Protein AF-R7HUC5-F1 (afdb_monomer_lite)

pLDDT: mean 80.93, std 15.7, range [32.06, 97.38]

Sequence (208 aa):
MKKILEKYSACEMFSLSTGYNNEGITAEDAQKALKILHESNRKYLKKMYEKNREQYQLLEFDVLYQEVKEDCLQLKSKMEASEKEDKEDAFSYETICDYVGMSTKYSRPNELFWHFYDMIGRELLEEQFLKEKMEQCCKKNPYYILEEKVYLPLKPWAVGYEYSFITHCTEGGLSNTIYFKLNKETKAWLMQFKNDFEIKGELDDLAL

Secondary structure (DSSP, 8-state):
-HHHHHHHTT-SEEEEEEE--SS---HHHHHHHHHHHHHHHHHHHHHHHHHHHHHHTPPPHHHHHHHHHHHHHHHHHHHHHHHHH--S-------GGGGTTTTSS--SSHHHHHHHHHHHHHHHHHHHHHHHHHHH-S---TTGGGGSTTTGGGGGGEEEEEEEEE-STT--EEEEEEEEE-SHHHHHHHTT-SSGGGSSSEEE----

Radius of gyration: 20.59 Å; chains: 1; bounding box: 46×49×49 Å

Foldseek 3Di:
DCVVCVLAVQAQKKKFKAFDDLQFDAPVQLVVQLVVLVVVLLVVLVVLCVVCCVVVVDDDSVVVLVLLLVQLVVVVVVVVVVVVVDPDDDPDPDFQLVCAPPSGPHHPVPVSVSSSRRSSRLSVVSNVVNVVSNVPHDGHDLCVVCVDPLNVLQVVFFPDKHWYADPDPPGGGIMIMTMGGDDPSVVVSVVVDPDQVVDNGGMDDPPD

Structure (mmCIF, N/CA/C/O backbone):
data_AF-R7HUC5-F1
#
_entry.id   AF-R7HUC5-F1
#
loop_
_atom_site.group_PDB
_atom_site.id
_atom_site.type_symbol
_atom_site.label_atom_id
_atom_site.label_alt_id
_atom_site.label_comp_id
_atom_site.label_asym_id
_atom_site.label_entity_id
_atom_site.label_seq_id
_atom_site.pdbx_PDB_ins_code
_atom_site.Cartn_x
_atom_site.Cartn_y
_atom_site.Cartn_z
_atom_site.occupancy
_atom_site.B_iso_or_equiv
_atom_site.auth_seq_id
_atom_site.auth_comp_id
_atom_site.auth_asym_id
_atom_site.auth_atom_id
_atom_site.pdbx_PDB_model_num
ATOM 1 N N . MET A 1 1 ? 25.019 -16.505 -5.612 1.00 46.59 1 MET A N 1
ATOM 2 C CA . MET A 1 1 ? 25.036 -17.079 -6.979 1.00 46.59 1 MET A CA 1
ATOM 3 C C . MET A 1 1 ? 23.984 -18.163 -7.184 1.00 46.59 1 MET A C 1
ATOM 5 O O . MET A 1 1 ? 23.009 -17.863 -7.847 1.00 46.59 1 MET A O 1
ATOM 9 N N . LYS A 1 2 ? 24.095 -19.365 -6.593 1.00 45.78 2 LYS A N 1
ATOM 10 C CA . LYS A 1 2 ? 23.052 -20.410 -6.721 1.00 45.78 2 LYS A CA 1
ATOM 11 C C . LYS A 1 2 ? 21.699 -20.004 -6.114 1.00 45.78 2 LYS A C 1
ATOM 13 O O . LYS A 1 2 ? 20.680 -20.191 -6.751 1.00 45.78 2 LYS A O 1
ATOM 18 N N . LYS A 1 3 ? 21.724 -19.320 -4.963 1.00 49.53 3 LYS A N 1
ATOM 19 C CA . LYS A 1 3 ? 20.522 -18.939 -4.199 1.00 49.53 3 LYS A CA 1
ATOM 20 C C . LYS A 1 3 ? 19.532 -18.016 -4.920 1.00 49.53 3 LYS A C 1
ATOM 22 O O . LYS A 1 3 ? 18.345 -18.207 -4.735 1.00 49.53 3 LYS A O 1
ATOM 27 N N . ILE A 1 4 ? 19.998 -17.051 -5.723 1.00 48.47 4 ILE A N 1
ATOM 28 C CA . ILE A 1 4 ? 19.111 -16.162 -6.499 1.00 48.47 4 ILE A CA 1
ATOM 29 C C . ILE A 1 4 ? 18.402 -17.017 -7.555 1.00 48.47 4 ILE A C 1
ATOM 31 O O . ILE A 1 4 ? 17.199 -17.203 -7.484 1.00 48.47 4 ILE A O 1
ATOM 35 N N . LEU A 1 5 ? 19.136 -17.674 -8.456 1.00 50.97 5 LEU A N 1
ATOM 36 C CA . LEU A 1 5 ? 18.511 -18.520 -9.480 1.00 50.97 5 LEU A CA 1
ATOM 37 C C . LEU A 1 5 ? 17.708 -19.706 -8.922 1.00 50.97 5 LEU A C 1
ATOM 39 O O . LEU A 1 5 ? 16.712 -20.064 -9.531 1.00 50.97 5 LEU A O 1
ATOM 43 N N . GLU A 1 6 ? 18.099 -20.311 -7.798 1.00 51.00 6 GLU A N 1
ATOM 44 C CA . GLU A 1 6 ? 17.309 -21.355 -7.126 1.00 51.00 6 GLU A CA 1
ATOM 45 C C . GLU A 1 6 ? 15.9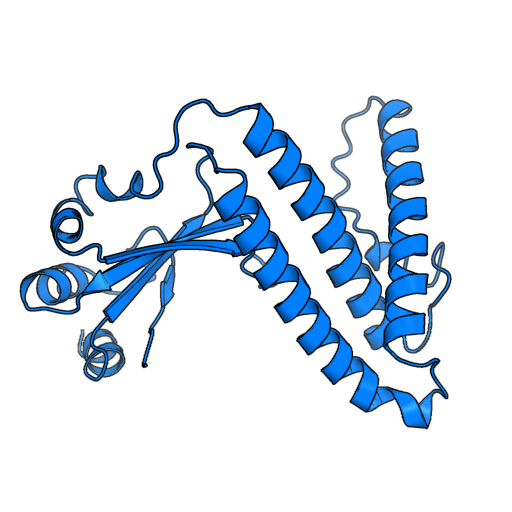56 -20.800 -6.646 1.00 51.00 6 GLU A C 1
ATOM 47 O O . GLU A 1 6 ? 14.949 -21.482 -6.820 1.00 51.00 6 GLU A O 1
ATOM 52 N N . LYS A 1 7 ? 15.919 -19.549 -6.157 1.00 48.56 7 LYS A N 1
ATOM 53 C CA . LYS A 1 7 ? 14.697 -18.814 -5.780 1.00 48.56 7 LYS A CA 1
ATOM 54 C C . LYS A 1 7 ? 13.808 -18.503 -7.000 1.00 48.56 7 LYS A C 1
ATOM 56 O O . LYS A 1 7 ? 12.619 -18.779 -6.960 1.00 48.56 7 LYS A O 1
ATOM 61 N N . TYR A 1 8 ? 14.411 -18.065 -8.114 1.00 51.88 8 TYR A N 1
ATOM 62 C CA . TYR A 1 8 ? 13.707 -17.579 -9.319 1.00 51.88 8 TYR A CA 1
ATOM 63 C C . TYR A 1 8 ? 13.522 -18.632 -10.442 1.00 51.88 8 TYR A C 1
ATOM 65 O O . TYR A 1 8 ? 13.056 -18.305 -11.531 1.00 51.88 8 TYR A O 1
ATOM 73 N N . SER A 1 9 ? 13.934 -19.895 -10.261 1.00 50.38 9 SER A N 1
ATOM 74 C CA . SER A 1 9 ? 14.007 -20.881 -11.367 1.00 50.38 9 SER A CA 1
ATOM 75 C C . SER A 1 9 ? 12.657 -21.384 -11.889 1.00 50.38 9 SER A C 1
ATOM 77 O O . SER A 1 9 ? 12.599 -21.827 -13.039 1.00 50.38 9 SER A O 1
ATOM 79 N N . ALA A 1 10 ? 11.602 -21.306 -11.073 1.00 51.56 10 ALA A N 1
ATOM 80 C CA . ALA A 1 10 ? 10.253 -21.771 -11.404 1.00 51.56 10 ALA A CA 1
ATOM 81 C C . ALA A 1 10 ? 9.316 -20.658 -11.913 1.00 51.56 10 ALA A C 1
ATOM 83 O O . ALA A 1 10 ? 8.223 -20.962 -12.379 1.00 51.56 10 ALA A O 1
ATOM 84 N N . CYS A 1 11 ? 9.730 -19.389 -11.841 1.00 61.41 11 CYS A N 1
ATOM 85 C CA . CYS A 1 11 ? 8.863 -18.245 -12.123 1.00 61.41 11 CYS A CA 1
ATOM 86 C C . CYS A 1 11 ? 8.974 -17.805 -13.595 1.00 61.41 11 CYS A C 1
ATOM 88 O O . CYS A 1 11 ? 10.070 -17.738 -14.154 1.00 61.41 11 CYS A O 1
ATOM 90 N N . GLU A 1 12 ? 7.852 -17.451 -14.233 1.00 76.38 12 GLU A N 1
ATOM 91 C CA . GLU A 1 12 ? 7.856 -16.848 -15.581 1.00 76.38 12 GLU A CA 1
ATOM 92 C C . GLU A 1 12 ? 8.182 -15.344 -15.558 1.00 76.38 12 GLU A C 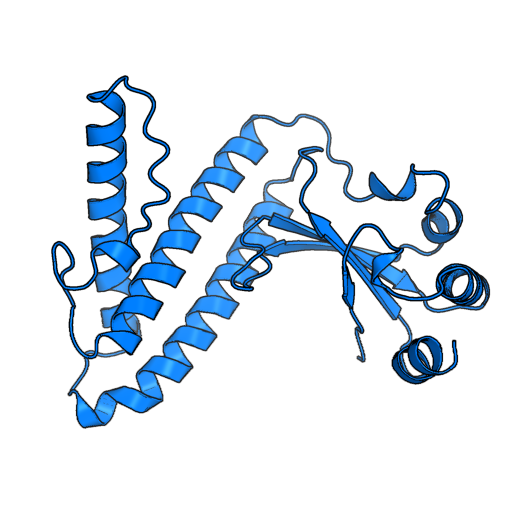1
ATOM 94 O O . GLU A 1 12 ? 8.511 -14.751 -16.593 1.00 76.38 12 GLU A O 1
ATOM 99 N N . MET A 1 13 ? 8.109 -14.725 -14.377 1.00 82.12 13 MET A N 1
ATOM 100 C CA . MET A 1 13 ? 8.293 -13.294 -14.152 1.00 82.12 13 MET A CA 1
ATOM 101 C C . MET A 1 13 ? 9.007 -13.019 -12.826 1.00 82.12 13 MET A C 1
ATOM 103 O O . MET A 1 13 ? 9.053 -13.869 -11.939 1.00 82.12 13 MET A O 1
ATOM 107 N N . PHE A 1 14 ? 9.548 -11.813 -12.696 1.00 86.38 14 PHE A N 1
ATOM 108 C CA . PHE A 1 14 ? 10.002 -11.240 -11.428 1.00 86.38 14 PHE A CA 1
ATOM 109 C C . PHE A 1 14 ? 9.620 -9.759 -11.383 1.00 86.38 14 PHE A C 1
ATOM 111 O O . PHE A 1 14 ? 9.319 -9.166 -12.427 1.00 86.38 14 PHE A O 1
ATOM 118 N N . SER A 1 15 ? 9.643 -9.159 -10.197 1.00 87.00 15 SER A N 1
ATOM 119 C CA . SER A 1 15 ? 9.380 -7.732 -10.025 1.00 87.00 15 SER A CA 1
ATOM 120 C C . SER A 1 15 ? 10.535 -6.984 -9.379 1.00 87.00 15 SER A C 1
ATOM 122 O O . SER A 1 15 ? 11.299 -7.545 -8.598 1.00 87.00 15 SER A O 1
ATOM 124 N N . LEU A 1 16 ? 10.626 -5.697 -9.708 1.00 87.94 16 LEU A N 1
ATOM 125 C CA . LEU A 1 16 ? 11.461 -4.721 -9.019 1.00 87.94 16 LEU A CA 1
ATOM 126 C C . LEU A 1 16 ? 10.550 -3.655 -8.410 1.00 87.94 16 LEU A C 1
ATOM 128 O O . LEU A 1 16 ? 9.886 -2.926 -9.150 1.00 87.94 16 LEU A O 1
ATOM 132 N N . SER A 1 17 ? 10.533 -3.572 -7.086 1.00 87.06 17 SER A N 1
ATOM 133 C CA . SER A 1 17 ? 9.796 -2.569 -6.323 1.00 87.06 17 SER A CA 1
ATOM 134 C C . SER A 1 17 ? 10.729 -1.433 -5.927 1.00 87.06 17 SER A C 1
ATOM 136 O O . SER A 1 17 ? 11.797 -1.651 -5.362 1.00 87.06 17 SER A O 1
ATOM 138 N N . THR A 1 18 ? 10.346 -0.200 -6.229 1.00 83.06 18 THR A N 1
ATOM 139 C CA . THR A 1 18 ? 11.119 0.999 -5.885 1.00 83.06 18 THR A CA 1
ATOM 140 C C . THR A 1 18 ? 10.221 2.023 -5.217 1.00 83.06 18 THR A C 1
ATOM 142 O O . THR A 1 18 ? 9.081 2.196 -5.646 1.00 83.06 18 THR A O 1
ATOM 145 N N . GLY A 1 19 ? 10.743 2.763 -4.238 1.00 80.62 19 GLY A N 1
ATOM 146 C CA . GLY A 1 19 ? 10.021 3.897 -3.663 1.00 80.62 19 GLY A CA 1
ATOM 147 C C . GLY A 1 19 ? 9.595 4.912 -4.731 1.00 80.62 19 GLY A C 1
ATOM 148 O O . GLY A 1 19 ? 10.324 5.170 -5.692 1.00 80.62 19 GLY A O 1
ATOM 149 N N . TYR A 1 20 ? 8.407 5.488 -4.562 1.00 78.81 20 TYR A N 1
ATOM 150 C CA . TYR A 1 20 ? 7.848 6.471 -5.482 1.00 78.81 20 TYR A CA 1
ATOM 151 C C . TYR A 1 20 ? 8.759 7.692 -5.634 1.00 78.81 20 TYR A C 1
ATOM 153 O O . TYR A 1 20 ? 9.220 8.287 -4.662 1.00 78.81 20 TYR A O 1
ATOM 161 N N . ASN A 1 21 ? 8.989 8.106 -6.877 1.00 73.81 21 ASN A N 1
ATOM 162 C CA . ASN A 1 21 ? 9.996 9.104 -7.224 1.00 73.81 21 ASN A CA 1
ATOM 163 C C . ASN A 1 21 ? 9.416 10.455 -7.676 1.00 73.81 21 ASN A C 1
ATOM 165 O O . ASN A 1 21 ? 10.130 11.254 -8.276 1.00 73.81 21 ASN A O 1
ATOM 169 N N . ASN A 1 22 ? 8.138 10.719 -7.395 1.00 73.94 22 ASN A N 1
ATOM 170 C CA . ASN A 1 22 ? 7.431 11.941 -7.796 1.00 73.94 22 ASN A CA 1
ATOM 171 C C . ASN A 1 22 ? 7.283 12.168 -9.318 1.00 73.94 22 ASN A C 1
ATOM 173 O O . ASN A 1 22 ? 6.845 13.248 -9.706 1.00 73.94 22 ASN A O 1
ATOM 177 N N . GLU A 1 23 ? 7.531 11.170 -10.178 1.00 73.69 23 GLU A N 1
ATOM 178 C CA . GLU A 1 23 ? 7.269 11.238 -11.636 1.00 73.69 23 GLU A CA 1
ATOM 179 C C . GLU A 1 23 ? 5.783 11.037 -11.983 1.00 73.69 23 GLU A C 1
ATOM 181 O O . GLU A 1 23 ? 5.451 10.427 -12.996 1.00 73.69 23 GLU A O 1
ATOM 186 N N . GLY A 1 24 ? 4.889 11.515 -11.119 1.00 75.19 24 GLY A N 1
ATOM 187 C CA . GLY A 1 24 ? 3.448 11.556 -11.330 1.00 75.19 24 GLY A CA 1
ATOM 188 C C . GLY A 1 24 ? 2.718 10.225 -11.218 1.00 75.19 24 GLY A C 1
ATOM 189 O O . GLY A 1 24 ? 3.244 9.150 -11.496 1.00 75.19 24 GLY A O 1
ATOM 190 N N . ILE A 1 25 ? 1.447 10.320 -10.836 1.00 84.50 25 ILE A N 1
ATOM 191 C CA . ILE A 1 25 ? 0.524 9.194 -10.741 1.00 84.50 25 ILE A CA 1
ATOM 192 C C . ILE A 1 25 ? -0.820 9.606 -11.338 1.00 84.50 25 ILE A C 1
ATOM 194 O O . ILE A 1 25 ? -1.259 10.743 -11.166 1.00 84.50 25 ILE A O 1
ATOM 198 N N . THR A 1 26 ? -1.459 8.710 -12.092 1.00 86.94 26 THR A N 1
ATOM 199 C CA . THR A 1 26 ? -2.792 9.005 -12.636 1.00 86.94 26 THR A CA 1
ATOM 200 C C . THR A 1 26 ? -3.868 8.756 -11.587 1.00 86.94 26 THR A C 1
ATOM 202 O O . THR A 1 26 ? -3.658 8.001 -10.639 1.00 86.94 26 THR A O 1
ATOM 205 N N . ALA A 1 27 ? -5.053 9.334 -11.795 1.00 87.50 27 ALA A N 1
ATOM 206 C CA . ALA A 1 27 ? -6.205 9.063 -10.940 1.00 87.50 27 ALA A CA 1
ATOM 207 C C . ALA A 1 27 ? -6.573 7.573 -10.887 1.00 87.50 27 ALA A C 1
ATOM 209 O O . ALA A 1 27 ? -6.921 7.066 -9.824 1.00 87.50 27 ALA A O 1
ATOM 210 N N . GLU A 1 28 ? -6.450 6.863 -12.010 1.00 89.06 28 GLU A N 1
ATOM 211 C CA . GLU A 1 28 ? -6.720 5.426 -12.082 1.00 89.06 28 GLU A CA 1
ATOM 212 C C . GLU A 1 28 ? -5.727 4.618 -11.236 1.00 89.06 28 GLU A C 1
ATOM 214 O O . GLU A 1 28 ? -6.144 3.795 -10.420 1.00 89.06 28 GLU A O 1
ATOM 219 N N . ASP A 1 29 ? -4.421 4.884 -11.361 1.00 89.75 29 ASP A N 1
ATOM 220 C CA . ASP A 1 29 ? -3.420 4.173 -10.556 1.00 89.75 29 ASP A CA 1
ATOM 221 C C . ASP A 1 29 ? -3.556 4.492 -9.067 1.00 89.75 29 ASP A C 1
ATOM 223 O O . ASP A 1 29 ? -3.420 3.599 -8.238 1.00 89.75 29 ASP A O 1
ATOM 227 N N . ALA A 1 30 ? -3.822 5.756 -8.721 1.00 89.50 30 ALA A N 1
ATOM 228 C CA . ALA A 1 30 ? -3.993 6.176 -7.336 1.00 89.50 30 ALA A CA 1
ATOM 229 C C . ALA A 1 30 ? -5.201 5.474 -6.701 1.00 89.50 30 ALA A C 1
ATOM 231 O O . ALA A 1 30 ? -5.101 4.937 -5.600 1.00 89.50 30 ALA A O 1
ATOM 232 N N . GLN A 1 31 ? -6.327 5.402 -7.419 1.00 90.25 31 GLN A N 1
ATOM 233 C CA . GLN A 1 31 ? -7.501 4.648 -6.978 1.00 90.25 31 GLN A CA 1
ATOM 234 C C . GLN A 1 31 ? -7.200 3.155 -6.834 1.00 90.25 31 GLN A C 1
ATOM 236 O O . GLN A 1 31 ? -7.650 2.529 -5.873 1.00 90.25 31 GLN A O 1
ATOM 241 N N . LYS A 1 32 ? -6.422 2.576 -7.756 1.00 90.44 32 LYS A N 1
ATOM 242 C CA . LYS A 1 32 ? -6.006 1.174 -7.674 1.00 90.44 32 LYS A CA 1
ATOM 243 C C . LYS A 1 32 ? -5.115 0.923 -6.451 1.00 90.44 32 LYS A C 1
ATOM 245 O O . LYS A 1 32 ? -5.383 -0.020 -5.711 1.00 90.44 32 LYS A O 1
ATOM 250 N N . ALA A 1 33 ? -4.125 1.781 -6.203 1.00 89.75 33 ALA A N 1
ATO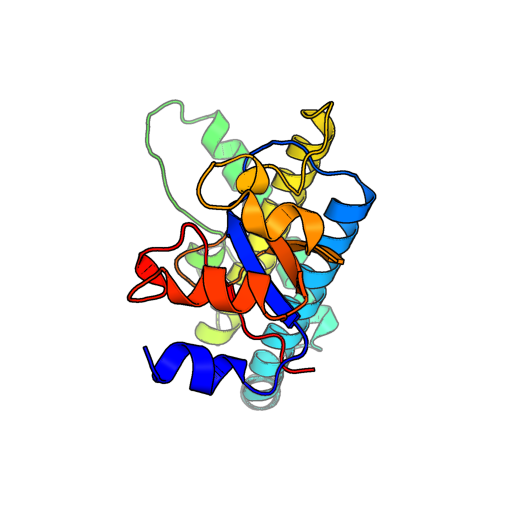M 251 C CA . ALA A 1 33 ? -3.229 1.693 -5.051 1.00 89.75 33 ALA A CA 1
ATOM 252 C C . ALA A 1 33 ? -3.999 1.794 -3.724 1.00 89.75 33 ALA A C 1
ATOM 254 O O . ALA A 1 33 ? -3.813 0.958 -2.841 1.00 89.75 33 ALA A O 1
ATOM 255 N N . LEU A 1 34 ? -4.927 2.753 -3.615 1.00 90.06 34 LEU A N 1
ATOM 256 C CA . LEU A 1 34 ? -5.796 2.901 -2.441 1.00 90.06 34 LEU A CA 1
ATOM 257 C C . LEU A 1 34 ? -6.685 1.684 -2.229 1.00 90.06 34 LEU A C 1
ATOM 259 O O . LEU A 1 34 ? -6.831 1.206 -1.109 1.00 90.06 34 LEU A O 1
ATOM 263 N N . LYS A 1 35 ? -7.263 1.143 -3.303 1.00 91.00 35 LYS A N 1
ATOM 264 C CA . LYS A 1 35 ? -8.077 -0.066 -3.211 1.00 91.00 35 LYS A CA 1
ATOM 265 C C . LYS A 1 35 ? -7.269 -1.242 -2.653 1.00 91.00 35 LYS A C 1
ATOM 267 O O . LYS A 1 35 ? -7.753 -1.909 -1.743 1.00 91.00 35 LYS A O 1
ATOM 272 N N . ILE A 1 36 ? -6.055 -1.471 -3.161 1.00 88.25 36 ILE A N 1
ATOM 273 C CA . ILE A 1 36 ? -5.161 -2.542 -2.687 1.00 88.25 36 ILE A CA 1
ATOM 274 C C . ILE A 1 36 ? -4.842 -2.359 -1.199 1.00 88.25 36 ILE A C 1
ATOM 276 O O . ILE A 1 36 ? -4.966 -3.307 -0.422 1.00 88.25 36 ILE A O 1
ATOM 280 N N . LEU A 1 37 ? -4.485 -1.139 -0.797 1.00 88.38 37 LEU A N 1
ATOM 281 C CA . LEU A 1 37 ? -4.210 -0.776 0.591 1.00 88.38 37 LEU A CA 1
ATOM 282 C C . LEU A 1 37 ? -5.412 -1.065 1.505 1.00 88.38 37 LEU A C 1
ATOM 284 O O . LEU A 1 37 ? -5.279 -1.826 2.464 1.00 88.38 37 LEU A O 1
ATOM 288 N N . HIS A 1 38 ? -6.594 -0.529 1.181 1.00 90.38 38 HIS A N 1
ATOM 289 C CA . HIS A 1 38 ? -7.806 -0.728 1.982 1.00 90.38 38 HIS A CA 1
ATOM 290 C C . HIS A 1 38 ? -8.180 -2.211 2.094 1.00 90.38 38 HIS A C 1
ATOM 292 O O . HIS A 1 38 ? -8.565 -2.682 3.165 1.00 90.38 38 HIS A O 1
ATOM 298 N N . GLU A 1 39 ? -8.071 -2.978 1.005 1.00 90.75 39 GLU A N 1
ATOM 299 C CA . GLU A 1 39 ? -8.358 -4.415 1.015 1.00 90.75 39 GLU A CA 1
ATOM 300 C C . GLU A 1 39 ? -7.355 -5.193 1.880 1.00 90.75 39 GLU A C 1
ATOM 302 O O . GLU A 1 39 ? -7.765 -6.048 2.674 1.00 90.75 39 GLU A O 1
ATOM 307 N N . SER A 1 40 ? -6.059 -4.880 1.772 1.00 88.44 40 SER A N 1
ATOM 308 C CA . SER A 1 40 ? -4.989 -5.503 2.561 1.00 88.44 40 SER A CA 1
ATOM 309 C C . SER A 1 40 ? -5.160 -5.231 4.057 1.00 88.44 40 SER A C 1
ATOM 311 O O . SER A 1 40 ? -5.245 -6.169 4.861 1.00 88.44 40 SER A O 1
ATOM 313 N N . ASN A 1 41 ? -5.320 -3.961 4.429 1.00 90.25 41 ASN A N 1
ATOM 314 C CA . ASN A 1 41 ? -5.489 -3.541 5.814 1.00 90.25 41 ASN A CA 1
ATOM 315 C C . ASN A 1 41 ? -6.773 -4.101 6.414 1.00 90.25 41 ASN A C 1
ATOM 317 O O . ASN A 1 41 ? -6.743 -4.699 7.490 1.00 90.25 41 ASN A O 1
ATOM 321 N N . ARG A 1 42 ? -7.905 -4.016 5.703 1.00 93.44 42 ARG A N 1
ATOM 322 C CA . ARG A 1 42 ? -9.173 -4.580 6.185 1.00 93.44 42 ARG A CA 1
ATOM 323 C C . ARG A 1 42 ? -9.068 -6.090 6.395 1.00 93.44 42 ARG A C 1
ATOM 325 O O . ARG A 1 42 ? -9.578 -6.598 7.393 1.00 93.44 42 ARG A O 1
ATOM 332 N N . LYS A 1 43 ? -8.377 -6.818 5.509 1.00 92.69 43 LYS A N 1
ATOM 333 C CA . LYS A 1 43 ? -8.118 -8.258 5.670 1.00 92.69 43 LYS A CA 1
ATOM 334 C C . LYS A 1 43 ? -7.259 -8.547 6.904 1.00 92.69 43 LYS A C 1
ATOM 336 O O . LYS A 1 43 ? -7.578 -9.467 7.661 1.00 92.69 43 LYS A O 1
ATOM 341 N N . TYR A 1 44 ? -6.197 -7.774 7.125 1.00 91.88 44 TYR A N 1
ATOM 342 C CA . TYR A 1 44 ? -5.338 -7.904 8.302 1.00 91.88 44 TYR A CA 1
ATOM 343 C C . TYR A 1 44 ? -6.099 -7.611 9.604 1.00 91.88 44 TYR A C 1
ATOM 345 O O . TYR A 1 44 ? -6.112 -8.442 10.516 1.00 91.88 44 TYR A O 1
ATOM 353 N N . LEU A 1 45 ? -6.808 -6.483 9.665 1.00 94.44 45 LEU A N 1
ATOM 354 C CA . LEU A 1 45 ? -7.603 -6.081 10.823 1.00 94.44 45 LEU A CA 1
ATOM 355 C C . LEU A 1 45 ? -8.699 -7.093 11.132 1.00 94.44 45 LEU A C 1
ATOM 357 O O . LEU A 1 45 ? -8.895 -7.437 12.294 1.00 94.44 45 LEU A O 1
ATOM 361 N N . LYS A 1 46 ? -9.367 -7.640 10.111 1.00 96.00 46 LYS A N 1
ATOM 362 C CA . LYS A 1 46 ? -10.376 -8.686 10.303 1.00 96.00 46 LYS A CA 1
ATOM 363 C C . LYS A 1 46 ? -9.777 -9.940 10.939 1.00 96.00 46 LYS A C 1
ATOM 365 O O . LYS A 1 46 ? -10.360 -10.488 11.870 1.00 96.00 46 LYS A O 1
ATOM 370 N N . LYS A 1 47 ? -8.578 -10.350 10.513 1.00 93.81 47 LYS A N 1
ATOM 371 C CA . LYS A 1 47 ? -7.848 -11.471 11.127 1.00 93.81 47 LYS A CA 1
ATOM 372 C C . LYS A 1 47 ? -7.506 -11.200 12.597 1.00 93.81 47 LYS A C 1
ATOM 374 O O . LYS A 1 47 ? -7.589 -12.113 13.414 1.00 93.81 47 LYS A O 1
ATOM 379 N N . MET A 1 48 ? -7.109 -9.975 12.942 1.00 92.06 48 MET A N 1
ATOM 380 C CA . MET A 1 48 ? -6.829 -9.588 14.332 1.00 92.06 48 MET A CA 1
ATOM 381 C C . MET A 1 48 ? -8.108 -9.513 15.172 1.00 92.06 48 MET A C 1
ATOM 383 O O . MET A 1 48 ? -8.137 -10.009 16.298 1.00 92.06 48 MET A O 1
ATOM 387 N N . TYR A 1 49 ? -9.181 -8.964 14.607 1.00 96.00 49 TYR A N 1
ATOM 388 C CA . TYR A 1 49 ? -10.502 -8.886 15.220 1.00 96.00 49 TYR A CA 1
ATOM 389 C C . TYR A 1 49 ? -11.055 -10.272 15.561 1.00 96.00 49 TYR A C 1
ATOM 391 O O . TYR A 1 49 ? -11.445 -10.507 16.702 1.00 96.00 49 TYR A O 1
ATOM 399 N N . GLU A 1 50 ? -11.034 -11.216 14.617 1.00 95.06 50 GLU A N 1
ATOM 400 C CA . GLU A 1 50 ? -11.598 -12.557 14.823 1.00 95.06 50 GLU A CA 1
ATOM 401 C C . GLU A 1 50 ? -10.921 -13.312 15.973 1.00 95.06 50 GLU A C 1
ATOM 403 O O . GLU A 1 50 ? -11.597 -14.021 16.713 1.00 95.06 50 GLU A O 1
ATOM 408 N N . LYS A 1 51 ? -9.619 -13.093 16.197 1.00 92.62 51 LYS A N 1
ATOM 409 C CA . LYS A 1 51 ? -8.888 -13.673 17.338 1.00 92.62 51 LYS A CA 1
ATOM 410 C C . LYS A 1 51 ? -9.329 -13.130 18.700 1.00 92.62 51 LYS A C 1
ATOM 412 O O . LYS A 1 51 ? -9.107 -13.791 19.706 1.00 92.62 51 LYS A O 1
ATOM 417 N N . ASN A 1 52 ? -9.902 -11.928 18.740 1.00 91.19 52 ASN A N 1
ATOM 418 C CA . ASN A 1 52 ? -10.205 -11.203 19.975 1.00 91.19 52 ASN A CA 1
ATOM 419 C C . ASN A 1 52 ? -11.717 -11.061 20.240 1.00 91.19 52 ASN A C 1
ATOM 421 O O . ASN A 1 52 ? -12.118 -10.794 21.372 1.00 91.19 52 ASN A O 1
ATOM 425 N N . ARG A 1 53 ? -12.576 -11.232 19.226 1.00 90.12 53 ARG A N 1
ATOM 426 C CA . ARG A 1 53 ? -13.993 -10.837 19.299 1.00 90.12 53 ARG A CA 1
ATOM 427 C C . ARG A 1 53 ? -14.787 -11.508 20.424 1.00 90.12 53 ARG A C 1
ATOM 429 O O . ARG A 1 53 ? -15.564 -10.833 21.090 1.00 90.12 53 ARG A O 1
ATOM 436 N N . GLU A 1 54 ? -14.578 -12.806 20.658 1.00 85.38 54 GLU A N 1
ATOM 437 C CA . GLU A 1 54 ? -15.352 -13.576 21.646 1.00 85.38 54 GLU A CA 1
ATOM 438 C C . GLU A 1 54 ? -14.927 -13.245 23.076 1.00 85.38 54 GLU A C 1
ATOM 440 O O . GLU A 1 54 ? -15.766 -13.107 23.962 1.00 85.38 54 GLU A O 1
ATOM 445 N N . GLN A 1 55 ? -13.623 -13.050 23.284 1.00 91.31 55 GLN A N 1
ATOM 446 C CA . GLN A 1 55 ? -13.063 -12.718 24.590 1.00 91.31 55 GLN A CA 1
ATOM 447 C C . GLN A 1 55 ? -13.497 -11.326 25.069 1.00 91.31 55 GLN A C 1
ATOM 449 O O . GLN A 1 55 ? -13.718 -11.134 26.263 1.00 91.31 55 GLN A O 1
ATOM 454 N N . TYR A 1 56 ? -13.606 -10.361 24.153 1.00 89.38 56 TYR A N 1
ATOM 455 C CA . TYR A 1 56 ? -13.830 -8.952 24.492 1.00 89.38 56 TYR A CA 1
ATOM 456 C C . TYR A 1 56 ? -15.233 -8.434 24.146 1.00 89.38 56 TYR A C 1
ATOM 458 O O . TYR A 1 56 ? -15.473 -7.242 24.312 1.00 89.38 56 TYR A O 1
ATOM 466 N N . GLN A 1 57 ? -16.150 -9.301 23.692 1.00 89.56 57 GLN A N 1
ATOM 467 C CA . GLN A 1 57 ? -17.524 -8.935 23.299 1.00 89.56 57 GLN A CA 1
ATOM 468 C C . GLN A 1 57 ? -17.559 -7.705 22.377 1.00 89.56 57 GLN A C 1
ATOM 470 O O . GLN A 1 57 ? -18.288 -6.740 22.608 1.00 89.56 57 GLN A O 1
ATOM 475 N N . LEU A 1 58 ? -16.701 -7.718 21.356 1.00 92.62 58 LEU A N 1
ATOM 476 C CA . LEU A 1 58 ? -16.542 -6.588 20.445 1.00 92.62 58 LEU A CA 1
ATOM 477 C C . LEU A 1 58 ? -17.805 -6.364 19.602 1.00 92.62 58 LEU A C 1
ATOM 479 O O . LEU A 1 58 ? -18.529 -7.309 19.294 1.00 92.62 58 LEU A O 1
ATOM 483 N N . LEU A 1 59 ? -18.014 -5.116 19.168 1.00 94.06 59 LEU A N 1
ATOM 484 C CA . LEU A 1 59 ? -18.998 -4.794 18.129 1.00 94.06 59 LEU A CA 1
ATOM 485 C C . LEU A 1 59 ? -18.716 -5.587 16.846 1.00 94.06 59 LEU A C 1
ATOM 487 O O . LEU A 1 59 ? -17.605 -6.082 16.636 1.00 94.06 59 LEU A O 1
ATOM 491 N N . GLU A 1 60 ? -19.705 -5.663 15.957 1.00 96.38 60 GLU A N 1
ATOM 492 C CA . GLU A 1 60 ? -19.507 -6.204 14.610 1.00 96.38 60 GLU A CA 1
ATOM 493 C C . GLU A 1 60 ? -18.361 -5.483 13.892 1.00 96.38 60 GLU A C 1
ATOM 495 O O . GLU A 1 60 ? -18.216 -4.264 14.001 1.00 96.38 60 GLU A O 1
ATOM 500 N N . PHE A 1 61 ? -17.551 -6.236 13.143 1.00 97.06 61 PHE A N 1
ATOM 501 C CA . PHE A 1 61 ? -16.310 -5.724 12.550 1.00 97.06 61 PHE A CA 1
ATOM 502 C C . PHE A 1 61 ? -16.519 -4.448 11.725 1.00 97.06 61 PHE A C 1
ATOM 504 O O . PHE A 1 61 ? -15.767 -3.492 11.886 1.00 97.06 61 PHE A O 1
ATOM 511 N N . ASP A 1 62 ? -17.545 -4.418 10.871 1.00 97.31 62 ASP A N 1
ATOM 512 C CA . ASP A 1 62 ? -1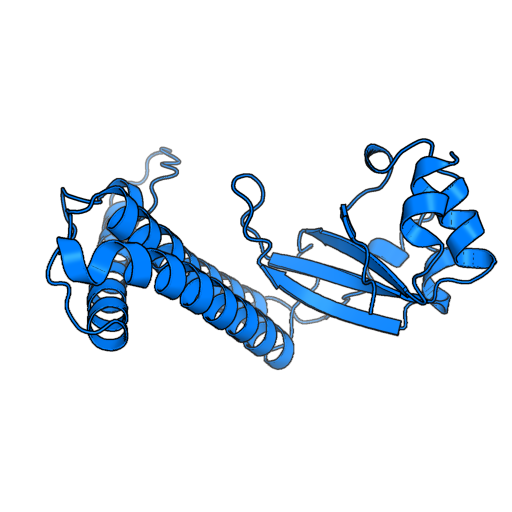7.808 -3.268 9.998 1.00 97.31 62 ASP A CA 1
ATOM 513 C C . ASP A 1 62 ? -18.257 -2.030 10.785 1.00 97.31 62 ASP A C 1
ATOM 515 O O . ASP A 1 62 ? -17.896 -0.912 10.422 1.00 97.31 62 ASP A O 1
ATOM 519 N N . VAL A 1 63 ? -18.978 -2.227 11.894 1.00 97.06 63 VAL A N 1
ATOM 520 C CA . VAL A 1 63 ? -19.347 -1.140 12.813 1.00 97.06 63 VAL A CA 1
ATOM 521 C C . VAL A 1 63 ? -18.094 -0.611 13.500 1.00 97.06 63 VAL A C 1
ATOM 523 O O . VAL A 1 63 ? -17.842 0.589 13.482 1.00 97.06 63 VAL A O 1
ATOM 526 N N . LEU A 1 64 ? -17.262 -1.506 14.040 1.00 96.62 64 LEU A N 1
ATOM 527 C CA . LEU A 1 64 ? -16.029 -1.134 14.727 1.00 96.62 64 LEU A CA 1
ATOM 528 C C . LEU A 1 64 ? -15.055 -0.391 13.804 1.00 96.62 64 LEU A C 1
ATOM 530 O O . LEU A 1 64 ? -14.496 0.632 14.187 1.00 96.62 64 LEU A O 1
ATOM 534 N N . TYR A 1 65 ? -14.868 -0.891 12.581 1.00 96.94 65 TYR A N 1
ATOM 535 C CA . TYR A 1 65 ? -14.004 -0.276 11.577 1.00 96.94 65 TYR A CA 1
ATOM 536 C C . TYR A 1 65 ? -14.480 1.138 11.227 1.00 96.94 65 TYR A C 1
ATOM 538 O O . TYR A 1 65 ? -13.673 2.065 11.190 1.00 96.94 65 TYR A O 1
ATOM 546 N N . GLN A 1 66 ? -15.788 1.321 11.023 1.00 96.88 66 GLN A N 1
ATOM 547 C CA . GLN A 1 66 ? -16.358 2.629 10.713 1.00 96.88 66 GLN A CA 1
ATOM 548 C C . GLN A 1 66 ? -16.240 3.606 11.892 1.00 96.88 66 GLN A C 1
ATOM 550 O O . GLN A 1 66 ? -15.823 4.745 11.692 1.00 96.88 66 GLN A O 1
ATOM 555 N N . GLU A 1 67 ? -16.529 3.162 13.118 1.00 97.38 67 GLU A N 1
ATOM 556 C CA . GLU A 1 67 ? -16.415 4.009 14.310 1.00 97.38 67 GLU A CA 1
ATOM 557 C C . GLU A 1 67 ? -14.964 4.435 14.582 1.00 97.38 67 GLU A C 1
ATOM 559 O O . GLU A 1 67 ? -14.722 5.596 14.911 1.00 97.38 67 GLU A O 1
ATOM 564 N N . VAL A 1 68 ? -13.986 3.539 14.399 1.00 96.50 68 VAL A N 1
ATOM 565 C CA . VAL A 1 68 ? -12.562 3.903 14.503 1.00 96.50 68 VAL A CA 1
ATOM 566 C C . VAL A 1 68 ? -12.159 4.860 13.382 1.00 96.50 68 VAL A C 1
ATOM 568 O O . VAL A 1 68 ? -11.444 5.822 13.642 1.00 96.50 68 VAL A O 1
ATOM 571 N N . LYS A 1 69 ? -12.628 4.654 12.146 1.00 95.81 69 LYS A N 1
ATOM 572 C CA . LYS A 1 69 ? -12.329 5.556 11.024 1.00 95.81 69 LYS A CA 1
ATOM 573 C C . LYS A 1 69 ? -12.818 6.979 11.269 1.00 95.81 69 LYS A C 1
ATOM 575 O O . LYS A 1 69 ? -12.093 7.929 10.980 1.00 95.81 69 LYS A O 1
ATOM 580 N N . GLU A 1 70 ? -14.019 7.132 11.810 1.00 95.81 70 GLU A N 1
ATOM 581 C CA . GLU A 1 70 ? -14.562 8.437 12.194 1.00 95.81 70 GLU A CA 1
ATOM 582 C C . GLU A 1 70 ? -13.741 9.093 13.306 1.00 95.81 70 GLU A C 1
ATOM 584 O O . GLU A 1 70 ? -13.455 10.288 13.233 1.00 95.81 70 GLU A O 1
ATOM 589 N N . ASP A 1 71 ? -13.310 8.315 14.297 1.00 94.88 71 ASP A N 1
ATOM 590 C CA . ASP A 1 71 ? -12.453 8.801 15.378 1.00 94.88 71 ASP A CA 1
ATOM 591 C C . ASP A 1 71 ? -11.068 9.234 14.858 1.00 94.88 71 ASP A C 1
ATOM 593 O O . ASP A 1 71 ? -10.599 10.330 15.165 1.00 94.88 71 ASP A O 1
ATOM 597 N N . CYS A 1 72 ? -10.454 8.447 13.965 1.00 93.88 72 CYS A N 1
ATOM 598 C CA . CYS A 1 72 ? -9.213 8.812 13.276 1.00 93.88 72 CYS A CA 1
ATOM 599 C C . CYS A 1 72 ? -9.353 10.123 12.490 1.00 93.88 72 CYS A C 1
ATOM 601 O O . CYS A 1 72 ? -8.470 10.976 12.561 1.00 93.88 72 CYS A O 1
ATOM 603 N N . LEU A 1 73 ? -10.456 10.314 11.757 1.00 92.31 73 LEU A N 1
ATOM 604 C CA . LEU A 1 73 ? -10.718 11.557 11.021 1.00 92.31 73 LEU A CA 1
ATOM 605 C C . LEU A 1 73 ? -10.780 12.768 11.960 1.00 92.31 73 LEU A C 1
ATOM 607 O O . LEU A 1 73 ? -10.184 13.803 11.668 1.00 92.31 73 LEU A O 1
ATOM 611 N N . GLN A 1 74 ? -11.458 12.636 13.102 1.00 91.06 74 GLN A N 1
ATOM 612 C CA . GLN A 1 74 ? -11.548 13.710 14.094 1.00 91.06 74 GLN A CA 1
ATOM 613 C C . GLN A 1 74 ? -10.189 14.036 14.717 1.00 91.06 74 GLN A C 1
ATOM 615 O O . GLN A 1 74 ? -9.868 15.212 14.898 1.00 91.06 74 GLN A O 1
ATOM 620 N N . LEU A 1 75 ? -9.395 13.016 15.052 1.00 89.31 75 LEU A N 1
ATOM 621 C CA . LEU A 1 75 ? -8.057 13.195 15.616 1.00 89.31 75 LEU A CA 1
ATOM 622 C C . LEU A 1 75 ? -7.112 13.847 14.609 1.00 89.31 75 LEU A C 1
ATOM 624 O O . LEU A 1 75 ? -6.469 14.836 14.953 1.00 89.31 75 LEU A O 1
ATOM 628 N N . LYS A 1 76 ? -7.115 13.386 13.354 1.00 86.44 76 LYS A N 1
ATOM 629 C CA . LYS A 1 76 ? -6.335 13.986 12.267 1.00 86.44 76 LYS A CA 1
ATOM 630 C C . LYS A 1 76 ? -6.630 15.480 12.119 1.00 86.44 76 LYS A C 1
ATOM 632 O O . LYS A 1 76 ? -5.709 16.288 12.132 1.00 86.44 76 LYS A O 1
ATOM 637 N N . SER A 1 77 ? -7.907 15.869 12.069 1.00 85.31 77 SER A N 1
ATOM 638 C CA . SER A 1 77 ? -8.282 17.287 11.968 1.00 85.31 77 SER A CA 1
ATOM 639 C C . SER A 1 77 ? -7.832 18.129 13.167 1.00 85.31 77 SER A C 1
ATOM 641 O O . SER A 1 77 ? -7.546 19.311 12.998 1.00 85.31 77 SER A O 1
ATOM 643 N N . LYS A 1 78 ? -7.770 17.553 14.376 1.00 83.62 78 LYS A N 1
ATOM 644 C CA . LYS A 1 78 ? -7.236 18.248 15.559 1.00 83.62 78 LYS A CA 1
ATOM 645 C C . LYS A 1 78 ? -5.722 18.427 15.468 1.00 83.62 78 LYS A C 1
ATOM 647 O O . LYS A 1 78 ? -5.252 19.527 15.733 1.00 83.62 78 LYS A O 1
ATOM 652 N N . MET A 1 79 ? -4.994 17.386 15.059 1.00 81.19 79 MET A N 1
ATOM 653 C CA . MET A 1 79 ? -3.536 17.423 14.885 1.00 81.19 79 MET A CA 1
ATOM 654 C C . MET A 1 79 ? -3.125 18.475 13.842 1.00 81.19 79 MET A C 1
ATOM 656 O O . MET A 1 79 ? -2.288 19.331 14.114 1.00 81.19 79 MET A O 1
ATOM 660 N N . GLU A 1 80 ? -3.807 18.506 12.693 1.00 79.75 80 GLU A N 1
ATOM 661 C CA . GLU A 1 80 ? -3.580 19.512 11.642 1.00 79.75 80 GLU A CA 1
ATOM 662 C C . GLU A 1 80 ? -3.909 20.950 12.086 1.00 79.75 80 GLU A C 1
ATOM 664 O O . GLU A 1 80 ? -3.413 21.915 11.498 1.00 79.75 80 GLU A O 1
ATOM 669 N N . ALA A 1 81 ? -4.796 21.121 13.071 1.00 77.19 81 ALA A N 1
ATOM 670 C CA . ALA A 1 81 ? -5.117 22.429 13.632 1.00 77.19 81 ALA A CA 1
ATOM 671 C C . ALA A 1 81 ? -4.031 22.897 14.610 1.00 77.19 81 ALA A C 1
ATOM 673 O O . ALA A 1 81 ? -3.614 24.049 14.520 1.00 77.19 81 ALA A O 1
ATOM 674 N N . SER A 1 82 ? -3.529 22.008 15.476 1.00 70.38 82 SER A N 1
ATOM 675 C CA . SER A 1 82 ? -2.437 22.322 16.409 1.00 70.38 82 SER A CA 1
ATOM 676 C C . SER A 1 82 ? -1.114 22.619 15.699 1.00 70.38 82 SER A C 1
ATOM 678 O O . SER A 1 82 ? -0.440 23.580 16.053 1.00 70.38 82 SER A O 1
ATOM 680 N N . GLU A 1 83 ? -0.776 21.887 14.631 1.00 67.00 83 GLU A N 1
ATOM 681 C CA . GLU A 1 83 ? 0.442 22.143 13.838 1.00 67.00 83 GLU A CA 1
ATOM 682 C C . GLU A 1 83 ? 0.450 23.525 13.164 1.00 67.00 83 GLU A C 1
ATOM 684 O O . GLU A 1 83 ? 1.504 24.097 12.899 1.00 67.00 83 GLU A O 1
ATOM 689 N N . LYS A 1 84 ? -0.725 24.097 12.871 1.00 61.44 84 LYS A N 1
ATOM 690 C CA . LYS A 1 84 ? -0.828 25.448 12.292 1.00 61.44 84 LYS A CA 1
ATOM 691 C C . LYS A 1 84 ? -0.608 26.553 13.326 1.00 61.44 84 LYS A C 1
ATOM 693 O O . LYS A 1 84 ? -0.306 27.684 12.933 1.00 61.44 84 LYS A O 1
ATOM 698 N N . GLU A 1 85 ? -0.788 26.246 14.608 1.00 60.47 85 GLU A N 1
ATOM 699 C CA . GLU A 1 85 ? -0.623 27.180 15.722 1.00 60.47 85 GLU A CA 1
ATOM 700 C C . GLU A 1 85 ? 0.824 27.181 16.248 1.00 60.47 85 GLU A C 1
ATOM 702 O O . GLU A 1 85 ? 1.360 28.258 16.524 1.00 60.47 85 GLU A O 1
ATOM 707 N N . ASP A 1 86 ? 1.497 26.025 16.258 1.00 58.12 86 ASP A N 1
ATOM 708 C CA . ASP A 1 86 ? 2.884 25.872 16.712 1.00 58.12 86 ASP A CA 1
ATOM 709 C C . ASP A 1 86 ? 3.894 25.957 15.546 1.00 58.12 86 ASP A C 1
ATOM 711 O O . ASP A 1 86 ? 4.192 24.991 14.851 1.00 58.12 86 ASP A O 1
ATOM 715 N N . LYS A 1 87 ? 4.461 27.151 15.321 1.00 47.84 87 LYS A N 1
ATOM 716 C CA . LYS A 1 87 ? 5.475 27.432 14.277 1.00 47.84 87 LYS A CA 1
ATOM 717 C C . LYS A 1 87 ? 6.929 27.123 14.686 1.00 47.84 87 LYS A C 1
ATOM 719 O O . LYS A 1 87 ? 7.834 27.834 14.250 1.00 47.84 87 LYS A O 1
ATOM 724 N N . GLU A 1 88 ? 7.187 26.111 15.508 1.00 45.25 88 GLU A N 1
ATOM 725 C CA . GLU A 1 88 ? 8.561 25.758 15.906 1.00 45.25 88 GLU A CA 1
ATOM 726 C C . GLU A 1 88 ? 8.852 24.264 15.722 1.00 45.25 88 GLU A C 1
ATOM 728 O O . GLU A 1 88 ? 8.356 23.442 16.480 1.00 45.25 88 GLU A O 1
ATOM 733 N N . ASP A 1 89 ? 9.659 23.958 14.694 1.00 39.91 89 ASP A N 1
ATOM 734 C CA . ASP A 1 89 ? 10.708 22.921 14.546 1.00 39.91 89 ASP A CA 1
ATOM 735 C C . ASP A 1 89 ? 10.654 21.600 15.356 1.00 39.91 89 ASP A C 1
ATOM 737 O O . ASP A 1 89 ? 11.679 20.944 15.559 1.00 39.91 89 ASP A O 1
ATOM 741 N N . ALA A 1 90 ? 9.483 21.120 15.756 1.00 38.72 90 ALA A N 1
ATOM 742 C CA . ALA A 1 90 ? 9.295 19.772 16.265 1.00 38.72 90 ALA A CA 1
ATOM 743 C C . ALA A 1 90 ? 8.688 18.902 15.159 1.00 38.72 90 ALA A C 1
ATOM 745 O O . ALA A 1 90 ? 7.475 18.836 14.993 1.00 38.72 90 ALA A O 1
ATOM 746 N N . PHE A 1 91 ? 9.538 18.195 14.409 1.00 36.81 91 PHE A N 1
ATOM 747 C CA . PHE A 1 91 ? 9.100 16.994 13.694 1.00 36.81 91 PHE A CA 1
ATOM 748 C C . PHE A 1 91 ? 8.680 15.952 14.742 1.00 36.81 91 PHE A C 1
ATOM 750 O O . PHE A 1 91 ? 9.495 15.125 15.159 1.00 36.81 91 PHE A O 1
ATOM 757 N N . SER A 1 92 ? 7.435 16.006 15.218 1.00 46.38 92 SER A N 1
ATOM 758 C CA . SER A 1 92 ? 6.853 14.881 15.938 1.00 46.38 92 SER A CA 1
ATOM 759 C C . SER A 1 92 ? 6.412 13.860 14.883 1.00 46.38 92 SER A C 1
ATOM 761 O O . SER A 1 92 ? 5.633 14.149 13.980 1.00 46.38 92 SER A O 1
ATOM 763 N N . TYR A 1 93 ? 6.978 12.654 14.940 1.00 54.56 93 TYR A N 1
ATOM 764 C CA . TYR A 1 93 ? 6.522 11.511 14.136 1.00 54.56 93 TYR A CA 1
ATOM 765 C C . TYR A 1 93 ? 5.262 10.890 14.760 1.00 54.56 93 TYR A C 1
ATOM 767 O O . TYR A 1 93 ? 5.108 9.671 14.768 1.00 54.56 93 TYR A O 1
ATOM 775 N N . GLU A 1 94 ? 4.407 11.712 15.368 1.00 67.44 94 GLU A N 1
ATOM 776 C CA . GLU A 1 94 ? 3.242 11.226 16.087 1.00 67.44 94 GLU A CA 1
ATOM 777 C C . GLU A 1 94 ? 2.190 10.753 15.095 1.00 67.44 94 GLU A C 1
ATOM 779 O O . GLU A 1 94 ? 1.740 11.465 14.197 1.00 67.44 94 GLU A O 1
ATOM 784 N N . THR A 1 95 ? 1.793 9.506 15.270 1.00 76.19 95 THR A N 1
ATOM 785 C CA . THR A 1 95 ? 0.746 8.856 14.499 1.00 76.19 95 THR A CA 1
ATOM 786 C C . THR A 1 95 ? -0.475 8.658 15.383 1.00 76.19 95 THR A C 1
ATOM 788 O O . THR A 1 95 ? -0.390 8.633 16.609 1.00 76.19 95 THR A O 1
ATOM 791 N N . ILE A 1 96 ? -1.654 8.493 14.780 1.00 83.62 96 ILE A N 1
ATOM 792 C CA . ILE A 1 96 ? -2.909 8.361 15.541 1.00 83.62 96 ILE A CA 1
ATOM 793 C C . ILE A 1 96 ? -2.847 7.191 16.542 1.00 83.62 96 ILE A C 1
ATOM 795 O O . ILE A 1 96 ? -3.427 7.277 17.626 1.00 83.62 96 ILE A O 1
ATOM 799 N N . CYS A 1 97 ? -2.113 6.115 16.232 1.00 82.81 97 CYS A N 1
ATOM 800 C CA . CYS A 1 97 ? -1.965 4.987 17.151 1.00 82.81 97 CYS A CA 1
ATOM 801 C C . CYS A 1 97 ? -1.184 5.313 18.434 1.00 82.81 97 CYS A C 1
ATOM 803 O O . CYS A 1 97 ? -1.374 4.622 19.436 1.00 82.81 97 CYS A O 1
ATOM 805 N N . ASP A 1 98 ? -0.380 6.377 18.457 1.00 83.88 98 ASP A N 1
ATOM 806 C CA . ASP A 1 98 ? 0.325 6.823 19.667 1.00 83.88 98 ASP A CA 1
ATOM 807 C C . ASP A 1 98 ? -0.645 7.379 20.727 1.00 83.88 98 ASP A C 1
ATOM 809 O O . ASP A 1 98 ? -0.335 7.416 21.916 1.00 83.88 98 ASP A O 1
ATOM 813 N N . TYR A 1 99 ? -1.873 7.716 20.318 1.00 83.88 99 TYR A N 1
ATOM 814 C CA . TYR A 1 99 ? -2.939 8.240 21.173 1.00 83.88 99 TYR A CA 1
ATOM 815 C C . TYR A 1 99 ? -3.937 7.169 21.657 1.00 83.88 99 TYR A C 1
ATOM 817 O O . TYR A 1 99 ? -4.970 7.492 22.270 1.00 83.88 99 TYR A O 1
ATOM 825 N N . VAL A 1 100 ? -3.667 5.884 21.395 1.00 85.69 100 VAL A N 1
ATOM 826 C CA . VAL A 1 100 ? -4.538 4.764 21.793 1.00 85.69 100 VAL A CA 1
ATOM 827 C C . VAL A 1 100 ? -4.651 4.686 23.318 1.00 85.69 100 VAL A C 1
ATOM 829 O O . VAL A 1 100 ? -3.669 4.506 24.030 1.00 85.69 100 VAL A O 1
ATOM 832 N N . GLY A 1 101 ? -5.874 4.789 23.840 1.00 82.06 101 GLY A N 1
ATOM 833 C CA . GLY A 1 101 ? -6.153 4.831 25.276 1.00 82.06 101 GLY A CA 1
ATOM 834 C C . GLY A 1 101 ? -5.992 6.184 25.960 1.00 82.06 101 GLY A C 1
ATOM 835 O O . GLY A 1 101 ? -6.244 6.258 27.162 1.00 82.06 101 GLY A O 1
ATOM 836 N N . MET A 1 102 ? -5.643 7.239 25.221 1.00 85.75 102 MET A N 1
ATOM 837 C CA . MET A 1 102 ? -5.608 8.614 25.728 1.00 85.75 102 MET A CA 1
ATOM 838 C C . MET A 1 102 ? -6.762 9.445 25.165 1.00 85.75 102 MET A C 1
ATOM 840 O O . MET A 1 102 ? -7.659 9.843 25.904 1.00 85.75 102 MET A O 1
ATOM 844 N N . SER A 1 103 ? -6.749 9.663 23.849 1.00 84.38 103 SER A N 1
ATOM 845 C CA . SER A 1 103 ? -7.690 10.551 23.143 1.00 84.38 103 SER A CA 1
ATOM 846 C C . SER A 1 103 ? -8.601 9.802 22.171 1.00 84.38 103 SER A C 1
ATOM 848 O O . SER A 1 103 ? -9.360 10.419 21.432 1.00 84.38 103 SER A O 1
ATOM 850 N N . THR A 1 104 ? -8.503 8.478 22.166 1.00 89.88 104 THR A N 1
ATOM 851 C CA . THR A 1 104 ? -9.209 7.560 21.272 1.00 89.88 104 THR A CA 1
ATOM 852 C C . THR A 1 104 ? -10.405 6.934 21.977 1.00 89.88 104 THR A C 1
ATOM 854 O O . THR A 1 104 ? -10.376 6.660 23.181 1.00 89.88 104 THR A O 1
ATOM 857 N N . LYS A 1 105 ? -11.467 6.664 21.218 1.00 93.12 105 LYS A N 1
ATOM 858 C CA . LYS A 1 105 ? -12.694 6.019 21.698 1.00 93.12 105 LYS A CA 1
ATOM 859 C C . LYS A 1 105 ? -12.448 4.623 22.273 1.00 93.12 105 LYS A C 1
ATOM 861 O O . LYS A 1 105 ? -13.100 4.239 23.245 1.00 93.12 105 LYS A O 1
ATOM 866 N N . TYR A 1 106 ? -11.522 3.866 21.685 1.00 93.25 106 TYR A N 1
ATOM 867 C CA . TYR A 1 106 ? -11.216 2.499 22.100 1.00 93.25 106 TYR A CA 1
ATOM 868 C C . TYR A 1 106 ? -9.776 2.330 22.572 1.00 93.25 106 TYR A C 1
ATOM 870 O O . TYR A 1 106 ? -8.839 2.859 21.985 1.00 93.25 106 TYR A O 1
ATOM 878 N N . SER A 1 107 ? -9.600 1.529 23.625 1.00 90.50 107 SER A N 1
ATOM 879 C CA . SER A 1 107 ? -8.306 1.376 24.303 1.00 90.50 107 SER A CA 1
ATOM 880 C C . SER A 1 107 ? -7.945 -0.056 24.697 1.00 90.50 107 SER A C 1
ATOM 882 O O . SER A 1 107 ? -6.779 -0.344 24.976 1.00 90.50 107 SER A O 1
ATOM 884 N N . ARG A 1 108 ? -8.922 -0.975 24.741 1.00 89.69 108 ARG A N 1
ATOM 885 C CA . ARG A 1 108 ? -8.723 -2.371 25.156 1.00 89.69 108 ARG A CA 1
ATOM 886 C C . ARG A 1 108 ? -9.542 -3.344 24.307 1.00 89.69 108 ARG A C 1
ATOM 888 O O . ARG A 1 108 ? -10.741 -3.116 24.190 1.00 89.69 108 ARG A O 1
ATOM 895 N N . PRO A 1 109 ? -8.947 -4.445 23.813 1.00 92.50 109 PRO A N 1
ATOM 896 C CA . PRO A 1 109 ? -7.545 -4.841 23.995 1.00 92.50 109 PRO A CA 1
ATOM 897 C C . PRO A 1 109 ? -6.582 -3.916 23.241 1.00 92.50 109 PRO A C 1
ATOM 899 O O . PRO A 1 109 ? -6.814 -3.588 22.081 1.00 92.50 109 PRO A O 1
ATOM 902 N N . ASN A 1 110 ? -5.524 -3.472 23.929 1.00 89.75 110 ASN A N 1
ATOM 903 C CA . ASN A 1 110 ? -4.647 -2.411 23.430 1.00 89.75 110 ASN A CA 1
ATOM 904 C C . ASN A 1 110 ? -3.972 -2.807 22.113 1.00 89.75 110 ASN A C 1
ATOM 906 O O . ASN A 1 110 ? -4.033 -2.033 21.173 1.00 89.75 110 ASN A O 1
ATOM 910 N N . GLU A 1 111 ? -3.452 -4.032 22.007 1.00 89.50 111 GLU A N 1
ATOM 911 C CA . GLU A 1 111 ? -2.820 -4.537 20.780 1.00 89.50 111 GLU A CA 1
ATOM 912 C C . GLU A 1 111 ? -3.775 -4.510 19.574 1.00 89.50 111 GLU A C 1
ATOM 914 O O . GLU A 1 111 ? -3.404 -4.069 18.490 1.00 89.50 111 GLU A O 1
ATOM 919 N N . LEU A 1 112 ? -5.039 -4.911 19.762 1.00 94.00 112 LEU A N 1
ATOM 920 C CA . LEU A 1 112 ? -6.036 -4.864 18.692 1.00 94.00 112 LEU A CA 1
ATOM 921 C C . LEU A 1 112 ? -6.309 -3.429 18.250 1.00 94.00 112 LEU A C 1
ATOM 923 O O . LEU A 1 112 ? -6.271 -3.132 17.058 1.00 94.00 112 LEU A O 1
ATOM 927 N N . PHE A 1 113 ? -6.624 -2.556 19.208 1.00 95.31 113 PHE A N 1
ATOM 928 C CA . PHE A 1 113 ? -7.014 -1.192 18.887 1.00 95.31 113 PHE A CA 1
ATOM 929 C C . PHE A 1 113 ? -5.840 -0.376 18.367 1.00 95.31 113 PHE A C 1
ATOM 931 O O . PHE A 1 113 ? -6.034 0.397 17.437 1.00 95.31 113 PHE A O 1
ATOM 938 N N . TRP A 1 114 ? -4.624 -0.629 18.847 1.00 93.50 114 TRP A N 1
ATOM 939 C CA . TRP A 1 114 ? -3.412 -0.056 18.278 1.00 93.50 114 TRP A CA 1
ATOM 940 C C . TRP A 1 114 ? -3.314 -0.342 16.778 1.00 93.50 114 TRP A C 1
ATOM 942 O O . TRP A 1 114 ? -3.181 0.596 15.998 1.00 93.50 114 TRP A O 1
ATOM 952 N N . HIS A 1 115 ? -3.518 -1.593 16.347 1.00 92.50 115 HIS A N 1
ATOM 953 C CA . HIS A 1 115 ? -3.525 -1.930 14.920 1.00 92.50 115 HIS A CA 1
ATOM 954 C C . HIS A 1 115 ? -4.669 -1.270 14.143 1.00 92.50 115 HIS A C 1
ATOM 956 O O . HIS A 1 115 ? -4.454 -0.830 13.017 1.00 92.50 115 HIS A O 1
ATOM 962 N N . PHE A 1 116 ? -5.875 -1.194 14.715 1.00 95.00 116 PHE A N 1
ATOM 963 C CA . PHE A 1 116 ? -7.000 -0.496 14.082 1.00 95.00 116 PHE A CA 1
ATOM 964 C C . PHE A 1 116 ? -6.675 0.983 13.833 1.00 95.00 116 PHE A C 1
ATOM 966 O O . PHE A 1 116 ? -6.838 1.455 12.709 1.00 95.00 116 PHE A O 1
ATOM 973 N N . TYR A 1 117 ? -6.183 1.695 14.850 1.00 94.25 117 TYR A N 1
ATOM 974 C CA . TYR A 1 117 ? -5.834 3.112 14.738 1.00 94.25 117 TYR A CA 1
ATOM 975 C C . TYR A 1 117 ? -4.601 3.354 13.853 1.00 94.25 117 TYR A C 1
ATOM 977 O O . TYR A 1 117 ? -4.601 4.324 13.101 1.00 94.25 117 TYR A O 1
ATOM 985 N N . ASP A 1 118 ? -3.590 2.478 13.883 1.00 90.38 118 ASP A N 1
ATOM 986 C CA . ASP A 1 118 ? -2.394 2.585 13.030 1.00 90.38 118 ASP A CA 1
ATOM 987 C C . ASP A 1 118 ? -2.765 2.426 11.551 1.00 90.38 118 ASP A C 1
ATOM 989 O O . ASP A 1 118 ? -2.526 3.320 10.743 1.00 90.38 118 ASP A O 1
ATOM 993 N N . MET A 1 119 ? -3.442 1.330 11.199 1.00 90.19 119 MET A N 1
ATOM 994 C CA . MET A 1 119 ? -3.765 1.012 9.804 1.00 90.19 119 MET A CA 1
ATOM 995 C C . MET A 1 119 ? -4.760 2.010 9.207 1.00 90.19 119 MET A C 1
ATOM 997 O O . MET A 1 119 ? -4.536 2.532 8.118 1.00 90.19 119 MET A O 1
ATOM 1001 N N . ILE A 1 120 ? -5.842 2.325 9.928 1.00 92.81 120 ILE A N 1
ATOM 1002 C CA . ILE A 1 120 ? -6.848 3.280 9.442 1.00 92.81 120 ILE A CA 1
ATOM 1003 C C . ILE A 1 120 ? -6.279 4.703 9.428 1.00 92.81 120 ILE A C 1
ATOM 1005 O O . ILE A 1 120 ? -6.560 5.467 8.507 1.00 92.81 120 ILE A O 1
ATOM 1009 N N . GLY A 1 121 ? -5.463 5.071 10.419 1.00 89.75 121 GLY A N 1
ATOM 1010 C CA . GLY A 1 121 ? -4.783 6.363 10.438 1.00 89.75 121 GLY A CA 1
ATOM 1011 C C . GLY A 1 121 ? -3.847 6.539 9.242 1.00 89.75 121 GLY A C 1
ATOM 1012 O O . GLY A 1 121 ? -3.925 7.559 8.557 1.00 89.75 121 GLY A O 1
ATOM 1013 N N . ARG A 1 122 ? -3.027 5.526 8.934 1.00 85.19 122 ARG A N 1
ATOM 1014 C CA . ARG A 1 122 ? -2.149 5.515 7.753 1.00 85.19 122 ARG A CA 1
ATOM 1015 C C . ARG A 1 122 ? -2.926 5.628 6.450 1.00 85.19 122 ARG A C 1
ATOM 1017 O O . ARG A 1 122 ? -2.571 6.469 5.633 1.00 85.19 122 ARG A O 1
ATOM 1024 N N . GLU A 1 123 ? -4.030 4.893 6.299 1.00 88.56 123 GLU A N 1
ATOM 1025 C CA . GLU A 1 123 ? -4.889 4.995 5.110 1.00 88.56 123 GLU A CA 1
ATOM 1026 C C . GLU A 1 123 ? -5.334 6.435 4.831 1.00 88.56 123 GLU A C 1
ATOM 1028 O O . GLU A 1 123 ? -5.305 6.891 3.689 1.00 88.56 123 GLU A O 1
ATOM 1033 N N . LEU A 1 124 ? -5.715 7.179 5.874 1.00 87.94 124 LEU A N 1
ATOM 1034 C CA . LEU A 1 124 ? -6.145 8.573 5.739 1.00 87.94 124 LEU A CA 1
ATOM 1035 C C . LEU A 1 124 ? -5.000 9.519 5.354 1.00 87.94 124 LEU A C 1
ATOM 1037 O O . LEU A 1 124 ? -5.247 10.551 4.721 1.00 87.94 124 LEU A O 1
ATOM 1041 N N . LEU A 1 125 ? -3.768 9.224 5.770 1.00 85.12 125 LEU A N 1
ATOM 1042 C CA . LEU A 1 125 ? -2.577 9.984 5.379 1.00 85.12 125 LEU A CA 1
ATOM 1043 C C . LEU A 1 125 ? -2.195 9.683 3.926 1.00 85.12 125 LEU A C 1
ATOM 1045 O O . LEU A 1 125 ? -1.963 10.598 3.140 1.00 85.12 125 LEU A O 1
ATOM 1049 N N . GLU A 1 126 ? -2.206 8.409 3.549 1.00 86.62 126 GLU A N 1
ATOM 1050 C CA . GLU A 1 126 ? -1.874 7.928 2.209 1.00 86.62 126 GLU A CA 1
ATOM 1051 C C . GLU A 1 126 ? -2.892 8.395 1.155 1.00 86.62 126 GLU A C 1
ATOM 1053 O O . GLU A 1 126 ? -2.508 8.798 0.053 1.00 86.62 126 GLU A O 1
ATOM 1058 N N . GLU A 1 127 ? -4.183 8.442 1.503 1.00 88.81 127 GLU A N 1
ATOM 1059 C CA . GLU A 1 127 ? -5.235 9.011 0.652 1.00 88.81 127 GLU A CA 1
ATOM 1060 C C . GLU A 1 127 ? -5.005 10.500 0.375 1.00 88.81 127 GLU A C 1
ATOM 1062 O O . GLU A 1 127 ? -5.158 10.952 -0.763 1.00 88.81 127 GLU A O 1
ATOM 1067 N N . GLN A 1 128 ? -4.618 11.272 1.390 1.00 85.44 128 GLN A N 1
ATOM 1068 C CA . GLN A 1 128 ? -4.297 12.686 1.206 1.00 85.44 128 GLN A CA 1
ATOM 1069 C C . GLN A 1 128 ? -3.033 12.869 0.365 1.00 85.44 128 GLN A C 1
ATOM 1071 O O . GLN A 1 128 ? -3.054 13.641 -0.593 1.00 85.44 128 GLN A O 1
ATOM 1076 N N . PHE A 1 129 ? -1.970 12.125 0.673 1.00 85.12 129 PHE A N 1
ATOM 1077 C CA . PHE A 1 129 ? -0.728 12.154 -0.092 1.00 85.12 129 PHE A CA 1
ATOM 1078 C C . PHE A 1 129 ? -0.987 11.918 -1.585 1.00 85.12 129 PHE A C 1
ATOM 1080 O O . PHE A 1 129 ? -0.517 12.677 -2.432 1.00 85.12 129 PHE A O 1
ATOM 1087 N N . LEU A 1 130 ? -1.784 10.902 -1.931 1.00 87.19 130 LEU A N 1
ATOM 1088 C CA . LEU A 1 130 ? -2.121 10.623 -3.324 1.00 87.19 130 LEU A CA 1
ATOM 1089 C C . LEU A 1 130 ? -2.927 11.745 -3.978 1.00 87.19 130 LEU A C 1
ATOM 1091 O O . LEU A 1 130 ? -2.653 12.066 -5.135 1.00 87.19 130 LEU A O 1
ATOM 1095 N N . LYS A 1 131 ? -3.876 12.366 -3.265 1.00 85.50 131 LYS A N 1
ATOM 1096 C CA . LYS A 1 131 ? -4.616 13.538 -3.772 1.00 85.50 131 LYS A CA 1
ATOM 1097 C C . LYS A 1 131 ? -3.666 14.667 -4.155 1.00 85.50 131 LYS A C 1
ATOM 1099 O O . LYS A 1 131 ? -3.718 15.138 -5.288 1.00 85.50 131 LYS A O 1
ATOM 1104 N N . GLU A 1 132 ? -2.727 15.001 -3.279 1.00 84.06 132 GLU A N 1
ATOM 1105 C CA . GLU A 1 132 ? -1.725 16.037 -3.541 1.00 84.06 132 GLU A CA 1
ATOM 1106 C C . GLU A 1 132 ? -0.823 15.679 -4.737 1.00 84.06 132 GLU A C 1
ATOM 1108 O O . GLU A 1 132 ? -0.529 16.527 -5.581 1.00 84.06 132 GLU A O 1
ATOM 1113 N N . LYS A 1 133 ? -0.407 14.411 -4.873 1.00 82.75 133 LYS A N 1
ATOM 1114 C CA . LYS A 1 133 ? 0.432 13.972 -6.005 1.00 82.75 133 LYS A CA 1
ATOM 1115 C C . LYS A 1 133 ? -0.296 13.962 -7.342 1.00 82.75 133 LYS A C 1
ATOM 1117 O O . LYS A 1 133 ? 0.333 14.270 -8.356 1.00 82.75 133 LYS A O 1
ATOM 1122 N N . MET A 1 134 ? -1.588 13.642 -7.354 1.00 83.69 134 MET A N 1
ATOM 1123 C CA . MET A 1 134 ? -2.418 13.734 -8.557 1.00 83.69 134 MET A CA 1
ATOM 1124 C C . MET A 1 134 ? -2.571 15.183 -9.038 1.00 83.69 134 MET A C 1
ATOM 1126 O O . MET A 1 134 ? -2.623 15.420 -10.241 1.00 83.69 134 MET A O 1
ATOM 1130 N N . GLU A 1 135 ? -2.613 16.152 -8.121 1.00 77.69 135 GLU A N 1
ATOM 1131 C CA . GLU A 1 135 ? -2.742 17.579 -8.448 1.00 77.69 135 GLU A CA 1
ATOM 1132 C C . GLU A 1 135 ? -1.430 18.203 -8.953 1.00 77.69 135 GLU A C 1
ATOM 1134 O O . GLU A 1 135 ? -1.450 19.125 -9.768 1.00 77.69 135 GLU A O 1
ATOM 1139 N N . GLN A 1 136 ? -0.281 17.704 -8.487 1.00 72.19 136 GLN A N 1
ATOM 1140 C CA . GLN A 1 136 ? 1.026 18.324 -8.730 1.00 72.19 136 GLN A CA 1
ATOM 1141 C C . GLN A 1 136 ? 1.729 17.882 -10.020 1.00 72.19 136 GLN A C 1
ATOM 1143 O O . GLN A 1 136 ? 2.656 18.568 -10.454 1.00 72.19 136 GLN A O 1
ATOM 1148 N N . CYS A 1 137 ? 1.365 16.746 -10.627 1.00 63.50 137 CYS A N 1
ATOM 1149 C CA . CYS A 1 137 ? 2.221 16.135 -11.645 1.00 63.50 137 CYS A CA 1
ATOM 1150 C C . CYS A 1 137 ? 1.604 16.045 -13.046 1.00 63.50 137 CYS A C 1
ATOM 1152 O O . CYS A 1 137 ? 0.575 15.415 -13.271 1.00 63.50 137 CYS A O 1
ATOM 1154 N N . CYS A 1 138 ? 2.304 16.627 -14.023 1.00 60.28 138 CYS A N 1
ATOM 1155 C CA . CYS A 1 138 ? 1.841 16.747 -15.408 1.00 60.28 138 CYS A CA 1
ATOM 1156 C C . CYS A 1 138 ? 2.333 15.614 -16.325 1.00 60.28 138 CYS A C 1
ATOM 1158 O O . CYS A 1 138 ? 1.928 15.543 -17.487 1.00 60.28 138 CYS A O 1
ATOM 1160 N N . LYS A 1 139 ? 3.260 14.765 -15.858 1.00 70.94 139 LYS A N 1
ATOM 1161 C CA . LYS A 1 139 ? 3.882 13.715 -16.673 1.00 70.94 139 LYS A CA 1
ATOM 1162 C C . LYS A 1 139 ? 4.167 12.479 -15.836 1.00 70.94 139 LYS A C 1
ATOM 1164 O O . LYS A 1 139 ? 4.936 12.551 -14.892 1.00 70.94 139 LYS A O 1
ATOM 1169 N N . LYS A 1 140 ? 3.551 11.368 -16.238 1.00 79.69 140 LYS A N 1
ATOM 1170 C CA . LYS A 1 140 ? 3.707 10.047 -15.634 1.00 79.69 140 LYS A CA 1
ATOM 1171 C C . LYS A 1 140 ? 4.880 9.290 -16.268 1.00 79.69 140 LYS A C 1
ATOM 1173 O O . LYS A 1 140 ? 4.887 9.116 -17.489 1.00 79.69 140 LYS A O 1
ATOM 1178 N N . ASN A 1 141 ? 5.811 8.780 -15.461 1.00 84.19 141 ASN A N 1
ATOM 1179 C CA . ASN A 1 141 ? 6.838 7.832 -15.911 1.00 84.19 141 ASN A CA 1
ATOM 1180 C C . ASN A 1 141 ? 7.064 6.671 -14.914 1.00 84.19 141 ASN A C 1
ATOM 1182 O O . ASN A 1 141 ? 8.006 6.710 -14.120 1.00 84.19 141 ASN A O 1
ATOM 1186 N N . PRO A 1 142 ? 6.269 5.586 -14.990 1.00 84.69 142 PRO A N 1
ATOM 1187 C CA . PRO A 1 142 ? 6.424 4.424 -14.113 1.00 84.69 142 PRO A CA 1
ATOM 1188 C C . PRO A 1 142 ? 7.687 3.607 -14.424 1.00 84.69 142 PRO A C 1
ATOM 1190 O O . PRO A 1 142 ? 8.046 2.716 -13.666 1.00 84.69 142 PRO A O 1
ATOM 1193 N N . TYR A 1 143 ? 8.386 3.892 -15.524 1.00 89.50 143 TYR A N 1
ATOM 1194 C CA . TYR A 1 143 ? 9.597 3.179 -15.930 1.00 89.50 143 TYR A CA 1
ATOM 1195 C C . TYR A 1 143 ? 10.869 4.003 -15.712 1.00 89.50 143 TYR A C 1
ATOM 1197 O O . TYR A 1 143 ? 11.910 3.665 -16.267 1.00 89.50 143 TYR A O 1
ATOM 1205 N N . TYR A 1 144 ? 10.815 5.071 -14.910 1.00 87.38 144 TYR A N 1
ATOM 1206 C CA . TYR A 1 144 ? 11.942 5.987 -14.700 1.00 87.38 144 TYR A CA 1
ATOM 1207 C C . TYR A 1 144 ? 13.249 5.275 -14.319 1.00 87.38 144 TYR A C 1
ATOM 1209 O O . TYR A 1 144 ? 14.318 5.645 -14.800 1.00 87.38 144 TYR A O 1
ATOM 1217 N N . ILE A 1 145 ? 13.166 4.233 -13.483 1.00 87.44 145 ILE A N 1
ATOM 1218 C CA . ILE A 1 145 ? 14.333 3.491 -13.001 1.00 87.44 145 ILE A CA 1
ATOM 1219 C C . ILE A 1 145 ? 15.042 2.780 -14.158 1.00 87.44 145 ILE A C 1
ATOM 1221 O O . ILE A 1 145 ? 16.254 2.596 -14.130 1.00 87.44 145 ILE A O 1
ATOM 1225 N N . LEU A 1 146 ? 14.308 2.462 -15.229 1.00 91.62 146 LEU A N 1
ATOM 1226 C CA . LEU A 1 146 ? 14.828 1.819 -16.434 1.00 91.62 146 LEU A CA 1
ATOM 1227 C C . LEU A 1 146 ? 15.618 2.770 -17.337 1.00 91.62 146 LEU A C 1
ATOM 1229 O O . LEU A 1 146 ? 16.207 2.305 -18.309 1.00 91.62 146 LEU A O 1
ATOM 1233 N N . GLU A 1 147 ? 15.659 4.070 -17.033 1.00 90.06 147 GLU A N 1
ATOM 1234 C CA . GLU A 1 147 ? 16.552 5.024 -17.703 1.00 90.06 147 GLU A CA 1
ATOM 1235 C C . GLU A 1 147 ? 17.975 4.999 -17.117 1.00 90.06 147 GLU A C 1
ATOM 1237 O O . GLU A 1 147 ? 18.928 5.463 -17.749 1.00 90.06 147 GLU A O 1
ATOM 1242 N N . GLU A 1 148 ? 18.161 4.431 -15.922 1.00 90.50 148 GLU A N 1
ATOM 1243 C CA . GLU A 1 148 ? 19.484 4.251 -15.334 1.00 90.50 148 GLU A CA 1
ATOM 1244 C C . GLU A 1 148 ? 20.266 3.154 -16.083 1.00 90.50 148 GLU A C 1
ATOM 1246 O O . GLU A 1 148 ? 19.745 2.082 -16.394 1.00 90.50 148 GLU A O 1
ATOM 1251 N N . LYS A 1 149 ? 21.565 3.389 -16.335 1.00 91.25 149 LYS A N 1
ATOM 1252 C CA . LYS A 1 149 ? 22.417 2.504 -17.160 1.00 91.25 149 LYS A CA 1
ATOM 1253 C C . LYS A 1 149 ? 22.382 1.037 -16.739 1.00 91.25 149 LYS A C 1
ATOM 1255 O O . LYS A 1 149 ? 22.412 0.160 -17.597 1.00 91.25 149 LYS A O 1
ATOM 1260 N N . VAL A 1 150 ? 22.343 0.791 -15.430 1.00 90.50 150 VAL A N 1
ATOM 1261 C CA . VAL A 1 150 ? 22.299 -0.559 -14.865 1.00 90.50 150 VAL A CA 1
ATOM 1262 C C . VAL A 1 150 ? 21.017 -1.282 -15.275 1.00 90.50 150 VAL A C 1
ATOM 1264 O O . VAL A 1 150 ? 21.086 -2.474 -15.538 1.00 90.50 150 VAL A O 1
ATOM 1267 N N . TYR A 1 151 ? 19.883 -0.591 -15.409 1.00 91.31 151 TYR A N 1
ATOM 1268 C CA . TYR A 1 151 ? 18.561 -1.183 -15.653 1.00 91.31 151 TYR A CA 1
ATOM 1269 C C . TYR A 1 151 ? 18.110 -1.134 -17.118 1.00 91.31 151 TYR A C 1
ATOM 1271 O O . TYR A 1 151 ? 17.162 -1.830 -17.478 1.00 91.31 151 TYR A O 1
ATOM 1279 N N . LEU A 1 152 ? 18.808 -0.392 -17.988 1.00 91.81 152 LEU A N 1
ATOM 1280 C CA . LEU A 1 152 ? 18.529 -0.343 -19.433 1.00 91.81 152 LEU A CA 1
ATOM 1281 C C . LEU A 1 152 ? 18.296 -1.726 -20.082 1.00 91.81 152 LEU A C 1
ATOM 1283 O O . LEU A 1 152 ? 17.371 -1.832 -20.891 1.00 91.81 152 LEU A O 1
ATOM 1287 N N . PRO A 1 153 ? 19.051 -2.799 -19.746 1.00 92.81 153 PRO A N 1
ATOM 1288 C CA . PRO A 1 153 ? 18.817 -4.124 -20.326 1.00 92.81 153 PRO A CA 1
ATOM 1289 C C . PRO A 1 153 ? 17.441 -4.725 -20.011 1.00 92.81 153 PRO A C 1
ATOM 1291 O O . PRO A 1 153 ? 16.982 -5.595 -20.748 1.00 92.81 153 PRO A O 1
ATOM 1294 N N . LEU A 1 154 ? 16.780 -4.282 -18.937 1.00 92.00 154 LEU A N 1
ATOM 1295 C CA . LEU A 1 154 ? 15.457 -4.760 -18.535 1.00 92.00 154 LEU A CA 1
ATOM 1296 C C . LEU A 1 154 ? 14.317 -4.077 -19.296 1.00 92.00 154 LEU A C 1
ATOM 1298 O O . LEU A 1 154 ? 13.231 -4.642 -19.392 1.00 92.00 154 LEU A O 1
ATOM 1302 N N . LYS A 1 155 ? 14.553 -2.887 -19.864 1.00 92.62 155 LYS A N 1
ATOM 1303 C CA . LYS A 1 155 ? 13.524 -2.051 -20.505 1.00 92.62 155 LYS A CA 1
ATOM 1304 C C . LYS A 1 155 ? 12.683 -2.780 -21.565 1.00 92.62 155 LYS A C 1
ATOM 1306 O O . LYS A 1 155 ? 11.464 -2.646 -21.514 1.00 92.62 155 LYS A O 1
ATOM 1311 N N . PRO A 1 156 ? 13.256 -3.594 -22.474 1.00 94.00 156 PRO A N 1
ATOM 1312 C CA . PRO A 1 156 ? 12.469 -4.340 -23.464 1.00 94.00 156 PRO A CA 1
ATOM 1313 C C . PRO A 1 156 ? 11.624 -5.479 -22.874 1.00 94.00 156 PRO A C 1
ATOM 1315 O O . PRO A 1 156 ? 10.787 -6.043 -23.573 1.00 94.00 156 PRO A O 1
ATOM 1318 N N . TRP A 1 157 ? 11.876 -5.855 -21.620 1.00 93.12 157 TRP A N 1
ATOM 1319 C CA . TRP A 1 157 ? 11.280 -7.016 -20.960 1.00 93.12 157 TRP A CA 1
ATOM 1320 C C . TRP A 1 157 ? 10.282 -6.646 -19.870 1.00 93.12 157 TRP A C 1
ATOM 1322 O O . TRP A 1 157 ? 9.735 -7.548 -19.235 1.00 93.12 157 TRP A O 1
ATOM 1332 N N . ALA A 1 158 ? 10.045 -5.349 -19.658 1.00 91.88 158 ALA A N 1
ATOM 1333 C CA . ALA A 1 158 ? 8.987 -4.862 -18.791 1.00 91.88 158 ALA A CA 1
ATOM 1334 C C . ALA A 1 158 ? 7.621 -5.234 -19.390 1.00 91.88 158 ALA A C 1
ATOM 1336 O O . ALA A 1 158 ? 7.337 -4.931 -20.549 1.00 91.88 158 ALA A O 1
ATOM 1337 N N . VAL A 1 159 ? 6.785 -5.911 -18.605 1.00 90.00 159 VAL A N 1
ATOM 1338 C CA . VAL A 1 159 ? 5.455 -6.389 -19.020 1.00 90.00 159 VAL A CA 1
ATOM 1339 C C . VAL A 1 159 ? 4.313 -5.624 -18.352 1.00 90.00 159 VAL A C 1
ATOM 1341 O O . VAL A 1 159 ? 3.174 -5.716 -18.798 1.00 90.00 159 VAL A O 1
ATOM 1344 N N . GLY A 1 160 ? 4.608 -4.841 -17.315 1.00 89.00 160 GLY A N 1
ATOM 1345 C CA . GLY A 1 160 ? 3.638 -3.992 -16.634 1.00 89.00 160 GLY A CA 1
ATOM 1346 C C . GLY A 1 160 ? 4.233 -3.309 -15.409 1.00 89.00 160 GLY A C 1
ATOM 1347 O O . GLY A 1 160 ? 5.405 -3.506 -15.088 1.00 89.00 160 GLY A O 1
ATOM 1348 N N . TYR A 1 161 ? 3.406 -2.531 -14.719 1.00 89.88 161 TYR A N 1
ATOM 1349 C CA . TYR A 1 161 ? 3.736 -1.919 -13.435 1.00 89.88 161 TYR A CA 1
ATOM 1350 C C . TYR A 1 161 ? 2.491 -1.826 -12.547 1.00 89.88 161 TYR A C 1
ATOM 1352 O O . TYR A 1 161 ? 1.357 -1.929 -13.024 1.00 89.88 161 TYR A O 1
ATOM 1360 N N . GLU A 1 162 ? 2.711 -1.608 -11.259 1.00 89.00 162 GLU A N 1
ATOM 1361 C CA . GLU A 1 162 ? 1.685 -1.356 -10.259 1.00 89.00 162 GLU A CA 1
ATOM 1362 C C . GLU A 1 162 ? 2.205 -0.371 -9.216 1.00 89.00 162 GLU A C 1
ATOM 1364 O O . GLU A 1 162 ? 3.337 -0.488 -8.753 1.00 89.00 162 GLU A O 1
ATOM 1369 N N . TYR A 1 163 ? 1.359 0.584 -8.833 1.00 88.75 163 TYR A N 1
ATOM 1370 C CA . TYR A 1 163 ? 1.591 1.378 -7.636 1.00 88.75 163 TYR A CA 1
ATOM 1371 C C . TYR A 1 163 ? 0.866 0.735 -6.456 1.00 88.75 163 TYR A C 1
ATOM 1373 O O . TYR A 1 163 ? -0.311 0.383 -6.563 1.00 88.75 163 TYR A O 1
ATOM 1381 N N . SER A 1 164 ? 1.556 0.603 -5.333 1.00 86.00 164 SER A N 1
ATOM 1382 C CA . SER A 1 164 ? 1.017 0.026 -4.101 1.00 86.00 164 SER A CA 1
ATOM 1383 C C . SER A 1 164 ? 1.693 0.656 -2.888 1.00 86.00 164 SER A C 1
ATOM 1385 O O . SER A 1 164 ? 2.719 1.317 -3.017 1.00 86.00 164 SER A O 1
ATOM 1387 N N . PHE A 1 165 ? 1.115 0.487 -1.705 1.00 81.88 165 PHE A N 1
ATOM 1388 C CA . PHE A 1 165 ? 1.764 0.873 -0.456 1.00 81.88 165 PHE A CA 1
ATOM 1389 C C . PHE A 1 165 ? 2.394 -0.378 0.148 1.00 81.88 165 PHE A C 1
ATOM 1391 O O . PHE A 1 165 ? 1.691 -1.356 0.414 1.00 81.88 165 PHE A O 1
ATOM 1398 N N . ILE A 1 166 ? 3.718 -0.378 0.317 1.00 67.69 166 ILE A N 1
ATOM 1399 C CA . ILE A 1 166 ? 4.398 -1.476 1.006 1.00 67.69 166 ILE A CA 1
ATOM 1400 C C . ILE A 1 166 ? 4.146 -1.278 2.500 1.00 67.69 166 ILE A C 1
ATOM 1402 O O . ILE A 1 166 ? 4.540 -0.282 3.094 1.00 67.69 166 ILE A O 1
ATOM 1406 N N . THR A 1 167 ? 3.447 -2.218 3.128 1.00 53.00 167 THR A N 1
ATOM 1407 C CA . THR A 1 167 ? 3.142 -2.155 4.561 1.00 53.00 167 THR A CA 1
ATOM 1408 C C . THR A 1 167 ? 4.131 -3.021 5.340 1.00 53.00 167 THR A C 1
ATOM 1410 O O . THR A 1 167 ? 3.782 -4.098 5.825 1.00 53.00 167 THR A O 1
ATOM 1413 N N . HIS A 1 168 ? 5.381 -2.574 5.461 1.00 41.16 168 HIS A N 1
ATOM 1414 C CA . HIS A 1 168 ? 6.322 -3.112 6.445 1.00 41.16 168 HIS A CA 1
ATOM 1415 C C . HIS A 1 168 ? 6.890 -1.979 7.302 1.00 41.16 168 HIS A C 1
ATOM 1417 O O . HIS A 1 168 ? 7.042 -0.855 6.836 1.00 41.16 168 HIS A O 1
ATOM 1423 N N . CYS A 1 169 ? 7.166 -2.277 8.576 1.00 37.03 169 CYS A N 1
ATOM 1424 C CA . CYS A 1 169 ? 7.392 -1.320 9.670 1.00 37.03 169 CYS A CA 1
ATOM 1425 C C . CYS A 1 169 ? 8.555 -0.321 9.478 1.00 37.03 169 CYS A C 1
ATOM 1427 O O . CYS A 1 169 ? 8.786 0.511 10.350 1.00 37.03 169 CYS A O 1
ATOM 1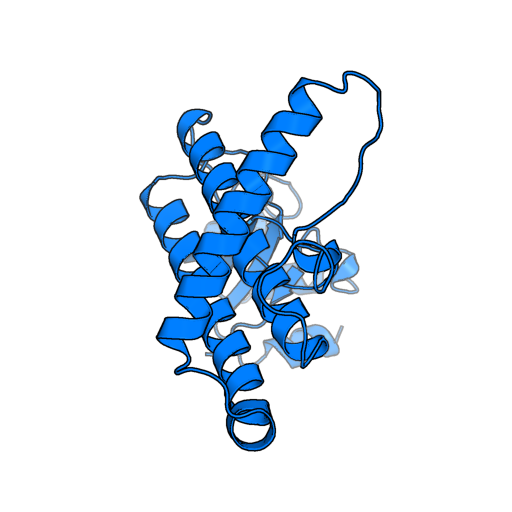429 N N . THR A 1 170 ? 9.285 -0.393 8.367 1.00 37.75 170 THR A N 1
ATOM 1430 C CA . THR A 1 170 ? 10.390 0.500 7.997 1.00 37.75 170 THR A CA 1
ATOM 1431 C C . THR A 1 170 ? 10.157 1.270 6.696 1.00 37.75 170 THR A C 1
ATOM 1433 O O . THR A 1 170 ? 10.904 2.203 6.425 1.00 37.75 170 THR A O 1
ATOM 1436 N N . GLU A 1 171 ? 9.131 0.934 5.908 1.00 44.62 171 GLU A N 1
ATOM 1437 C CA . GLU A 1 171 ? 8.948 1.453 4.544 1.00 44.62 171 GLU A CA 1
ATOM 1438 C C . GLU A 1 171 ? 7.475 1.757 4.243 1.00 44.62 171 GLU A C 1
ATOM 1440 O O . GLU A 1 171 ? 6.899 1.270 3.281 1.00 44.62 171 GLU A O 1
ATOM 1445 N N . GLY A 1 172 ? 6.847 2.577 5.090 1.00 54.50 172 GLY A N 1
ATOM 1446 C CA . GLY A 1 172 ? 5.520 3.131 4.821 1.00 54.50 172 GLY A CA 1
ATOM 1447 C C . GLY A 1 172 ? 5.603 4.217 3.751 1.00 54.50 172 GLY A C 1
ATOM 1448 O O . GLY A 1 172 ? 5.858 5.379 4.063 1.00 54.50 172 GLY A O 1
ATOM 1449 N N . GLY A 1 173 ? 5.433 3.837 2.489 1.00 73.50 173 GLY A N 1
ATOM 1450 C CA . GLY A 1 173 ? 5.428 4.768 1.371 1.00 73.50 173 GLY A CA 1
ATOM 1451 C C . GLY A 1 173 ? 4.850 4.155 0.103 1.00 73.50 173 GLY A C 1
ATOM 1452 O O . GLY A 1 173 ? 4.825 2.935 -0.071 1.00 73.50 173 GLY A O 1
ATOM 1453 N N . LEU A 1 174 ? 4.387 5.023 -0.799 1.00 84.12 174 LEU A N 1
ATOM 1454 C CA . LEU A 1 174 ? 3.980 4.605 -2.135 1.00 84.12 174 LEU A CA 1
ATOM 1455 C C . LEU A 1 174 ? 5.189 3.981 -2.847 1.00 84.12 174 LEU A C 1
ATOM 1457 O O . LEU A 1 174 ? 6.256 4.588 -2.940 1.00 84.12 174 LEU A O 1
ATOM 1461 N N . SER A 1 175 ? 5.003 2.780 -3.364 1.00 86.50 175 SER A N 1
ATOM 1462 C CA . SER A 1 175 ? 5.959 2.022 -4.154 1.00 86.50 175 SER A CA 1
ATOM 1463 C C . SER A 1 175 ? 5.476 1.928 -5.594 1.00 86.50 175 SER A C 1
ATOM 1465 O O . SER A 1 175 ? 4.279 1.966 -5.879 1.00 86.50 175 SER A O 1
ATOM 1467 N N . ASN A 1 176 ? 6.430 1.821 -6.506 1.00 87.94 176 ASN A N 1
ATOM 1468 C CA . ASN A 1 176 ? 6.228 1.478 -7.899 1.00 87.94 176 ASN A CA 1
ATOM 1469 C C . ASN A 1 176 ? 6.909 0.137 -8.163 1.00 87.94 176 ASN A C 1
ATOM 1471 O O . ASN A 1 176 ? 8.138 0.037 -8.108 1.00 87.94 176 ASN A O 1
ATOM 1475 N N . THR A 1 177 ? 6.110 -0.872 -8.471 1.00 88.31 177 THR A N 1
ATOM 1476 C CA . THR A 1 177 ? 6.562 -2.219 -8.794 1.00 88.31 177 THR A CA 1
ATOM 1477 C C . THR A 1 177 ? 6.492 -2.419 -10.295 1.00 88.31 177 THR A C 1
ATOM 1479 O O . THR A 1 177 ? 5.426 -2.296 -10.889 1.00 88.31 177 THR A O 1
ATOM 1482 N N . ILE A 1 178 ? 7.617 -2.750 -10.924 1.00 90.38 178 ILE A N 1
ATOM 1483 C CA . ILE A 1 178 ? 7.687 -3.065 -12.353 1.00 90.38 178 ILE A CA 1
ATOM 1484 C C . ILE A 1 178 ? 7.856 -4.571 -12.515 1.00 90.38 178 ILE A C 1
ATOM 1486 O O . ILE A 1 178 ? 8.725 -5.175 -11.887 1.00 90.38 178 ILE A O 1
ATOM 1490 N N . TYR A 1 179 ? 7.049 -5.166 -13.386 1.00 89.75 179 TYR A N 1
ATOM 1491 C CA . TYR A 1 179 ? 7.071 -6.593 -13.682 1.00 89.75 179 TYR A CA 1
ATOM 1492 C C . TYR A 1 179 ? 7.874 -6.862 -14.947 1.00 89.75 179 TYR A C 1
ATOM 1494 O O . TYR A 1 179 ? 7.700 -6.176 -15.959 1.00 89.75 179 TYR A O 1
ATOM 1502 N N . PHE A 1 180 ? 8.704 -7.900 -14.922 1.00 90.62 180 PHE A N 1
ATOM 1503 C CA . PHE A 1 180 ? 9.544 -8.295 -16.046 1.00 90.62 180 PHE A CA 1
ATOM 1504 C C . PHE A 1 180 ? 9.367 -9.765 -16.381 1.00 90.62 180 PHE A C 1
ATOM 1506 O O . PHE A 1 180 ? 9.244 -10.614 -15.498 1.00 90.62 180 PHE A O 1
ATOM 1513 N N . LYS A 1 181 ? 9.456 -10.084 -17.671 1.00 88.50 181 LYS A N 1
ATOM 1514 C CA . LYS A 1 181 ? 9.563 -11.471 -18.124 1.00 88.50 181 LYS A CA 1
ATOM 1515 C C . LYS A 1 181 ? 10.909 -12.066 -17.706 1.00 88.50 181 LYS A C 1
ATOM 1517 O O . LYS A 1 181 ? 11.961 -11.465 -17.938 1.00 88.50 181 LYS A O 1
ATOM 1522 N N . LEU A 1 182 ? 10.901 -13.284 -17.172 1.00 87.12 182 LEU A N 1
ATOM 1523 C CA . LEU A 1 182 ? 12.124 -14.010 -16.853 1.00 87.12 182 LEU A CA 1
ATOM 1524 C C . LEU A 1 182 ? 12.621 -14.800 -18.081 1.00 87.12 182 LEU A C 1
ATOM 1526 O O . LEU A 1 182 ? 12.076 -15.840 -18.444 1.00 87.12 182 LEU A O 1
ATOM 1530 N N . ASN A 1 183 ? 13.675 -14.319 -18.740 1.00 87.31 183 ASN A N 1
ATOM 1531 C CA . ASN A 1 183 ? 14.269 -14.927 -19.936 1.00 87.31 183 ASN A CA 1
ATOM 1532 C C . ASN A 1 183 ? 15.804 -14.964 -19.843 1.00 87.31 183 ASN A C 1
ATOM 1534 O O . ASN A 1 183 ? 16.371 -14.774 -18.771 1.00 87.31 183 ASN A O 1
ATOM 1538 N N . LYS A 1 184 ? 16.500 -15.265 -20.946 1.00 89.31 184 LYS A N 1
ATOM 1539 C CA . LYS A 1 184 ? 17.965 -15.376 -20.934 1.00 89.31 184 LYS A CA 1
ATOM 1540 C C . LYS A 1 184 ? 18.625 -14.040 -20.576 1.00 89.31 184 LYS A C 1
ATOM 1542 O O . LYS A 1 184 ? 19.591 -14.024 -19.819 1.00 89.31 184 LYS A O 1
ATOM 1547 N N . GLU A 1 185 ? 18.100 -12.944 -21.101 1.00 91.75 185 GLU A N 1
ATOM 1548 C CA . GLU A 1 185 ? 18.611 -11.588 -20.943 1.00 91.75 185 GLU A CA 1
ATOM 1549 C C . GLU A 1 185 ? 18.386 -11.065 -19.521 1.00 91.75 185 GLU A C 1
ATOM 1551 O O . GLU A 1 185 ? 19.327 -10.598 -18.881 1.00 91.75 185 GLU A O 1
ATOM 1556 N N . THR A 1 186 ? 17.174 -11.205 -18.983 1.00 89.69 186 THR A N 1
ATOM 1557 C CA . THR A 1 186 ? 16.860 -10.759 -17.621 1.00 89.69 186 THR A CA 1
ATOM 1558 C C . THR A 1 186 ? 17.497 -11.655 -16.559 1.00 89.69 186 THR A C 1
ATOM 1560 O O . THR A 1 186 ? 17.957 -11.150 -15.538 1.00 89.69 186 THR A O 1
ATOM 1563 N N . LYS A 1 187 ? 17.672 -12.960 -16.824 1.00 87.62 187 LYS A N 1
ATOM 1564 C CA . LYS A 1 187 ? 18.502 -13.841 -15.979 1.00 87.62 187 LYS A CA 1
ATOM 1565 C C . LYS A 1 187 ? 19.968 -13.418 -15.985 1.00 87.62 187 LYS A C 1
ATOM 1567 O O . LYS A 1 187 ? 20.592 -13.409 -14.930 1.00 87.62 187 LYS A O 1
ATOM 1572 N N . ALA A 1 188 ? 20.530 -13.069 -17.144 1.00 88.88 188 ALA A N 1
ATOM 1573 C CA . ALA A 1 188 ? 21.906 -12.580 -17.219 1.00 88.88 188 ALA A CA 1
ATOM 1574 C C . ALA A 1 188 ? 22.082 -11.275 -16.429 1.00 88.88 188 ALA A C 1
ATOM 1576 O O . ALA A 1 188 ? 23.075 -11.127 -15.720 1.00 88.88 188 ALA A O 1
ATOM 1577 N N . TRP A 1 189 ? 21.092 -10.381 -16.492 1.00 91.25 189 TRP A N 1
ATOM 1578 C CA . TRP A 1 189 ? 21.058 -9.167 -15.681 1.00 91.25 189 TRP A CA 1
ATOM 1579 C C . TRP A 1 189 ? 21.022 -9.474 -14.178 1.00 91.25 189 TRP A C 1
ATOM 1581 O O . TRP A 1 189 ? 21.869 -8.977 -13.445 1.00 91.25 189 TRP A O 1
ATOM 1591 N N . LEU A 1 190 ? 20.125 -10.354 -13.716 1.00 86.38 190 LEU A N 1
ATOM 1592 C CA . LEU A 1 190 ? 20.049 -10.758 -12.301 1.00 86.38 190 LEU A CA 1
ATOM 1593 C C . LEU A 1 190 ? 21.370 -11.363 -11.796 1.00 86.38 190 LEU A C 1
ATOM 1595 O O . LEU A 1 190 ? 21.732 -11.205 -10.634 1.00 86.38 190 LEU A O 1
ATOM 1599 N N . MET A 1 191 ? 22.110 -12.040 -12.676 1.00 84.19 191 MET A N 1
ATOM 1600 C CA . MET A 1 191 ? 23.364 -12.717 -12.345 1.00 84.19 191 MET A CA 1
ATOM 1601 C C . MET A 1 191 ? 24.587 -11.802 -12.249 1.00 84.19 191 MET A C 1
ATOM 1603 O O . MET A 1 191 ? 25.645 -12.274 -11.828 1.00 84.19 191 MET A O 1
ATOM 1607 N N . GLN A 1 192 ? 24.473 -10.520 -12.612 1.00 85.81 192 GLN A N 1
ATOM 1608 C CA . GLN A 1 192 ? 25.583 -9.573 -12.463 1.00 85.81 192 GLN A CA 1
ATOM 1609 C C . GLN A 1 192 ? 25.792 -9.131 -11.004 1.00 85.81 192 GLN A C 1
ATOM 1611 O O . GLN A 1 192 ? 26.886 -8.687 -10.657 1.00 85.81 192 GLN A O 1
ATOM 1616 N N . PHE A 1 193 ? 24.767 -9.277 -10.158 1.00 83.19 193 PHE A N 1
ATOM 1617 C CA . PHE A 1 193 ? 24.793 -8.878 -8.752 1.00 83.19 193 PHE A CA 1
ATOM 1618 C C . PHE A 1 193 ? 25.181 -10.049 -7.846 1.00 83.19 193 PHE A C 1
ATOM 1620 O O . PHE A 1 193 ? 24.786 -11.203 -8.049 1.00 83.19 193 PHE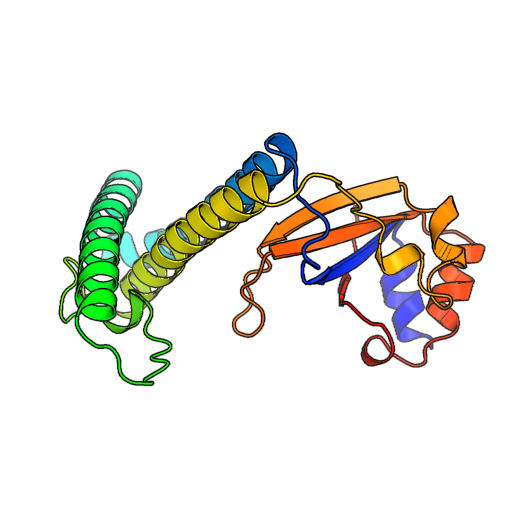 A O 1
ATOM 1627 N N . LYS A 1 194 ? 25.963 -9.769 -6.804 1.00 75.25 194 LYS A N 1
ATOM 1628 C CA . LYS A 1 194 ? 26.369 -10.763 -5.801 1.00 75.25 194 LYS A CA 1
ATOM 1629 C C . LYS A 1 194 ? 25.216 -11.118 -4.866 1.00 75.25 194 LYS A C 1
ATOM 1631 O O . LYS A 1 194 ? 25.127 -12.275 -4.436 1.00 75.25 194 LYS A O 1
ATOM 1636 N N . ASN A 1 195 ? 24.376 -10.136 -4.554 1.00 74.56 195 ASN A N 1
ATOM 1637 C CA . ASN A 1 195 ? 23.179 -10.229 -3.722 1.00 74.56 195 ASN A CA 1
ATOM 1638 C C . ASN A 1 195 ? 22.171 -9.126 -4.115 1.00 74.56 195 ASN A C 1
ATOM 1640 O O . ASN A 1 195 ? 22.476 -8.261 -4.930 1.00 74.56 195 ASN A O 1
ATOM 1644 N N . ASP A 1 196 ? 20.972 -9.200 -3.551 1.00 70.00 196 ASP A N 1
ATOM 1645 C CA . ASP A 1 196 ? 19.860 -8.261 -3.734 1.00 70.00 196 ASP A CA 1
ATOM 1646 C C . ASP A 1 196 ? 20.123 -6.860 -3.157 1.00 70.00 196 ASP A C 1
ATOM 1648 O O . ASP A 1 196 ? 19.655 -5.888 -3.735 1.00 70.00 196 ASP A O 1
ATOM 1652 N N . PHE A 1 197 ? 20.950 -6.716 -2.117 1.00 72.06 197 PHE A N 1
ATOM 1653 C CA . PHE A 1 197 ? 21.336 -5.398 -1.577 1.00 72.06 197 PHE A CA 1
ATOM 1654 C C . PHE A 1 197 ? 22.151 -4.527 -2.549 1.00 72.06 197 PHE A C 1
ATOM 1656 O O . PHE A 1 197 ? 22.301 -3.327 -2.329 1.00 72.06 197 PHE A O 1
ATOM 1663 N N . GLU A 1 198 ? 22.715 -5.111 -3.610 1.00 77.69 198 GLU A N 1
ATOM 1664 C CA . GLU A 1 198 ? 23.398 -4.359 -4.674 1.00 77.69 198 GLU A CA 1
ATOM 1665 C C . GLU A 1 198 ? 22.412 -3.750 -5.691 1.00 77.69 198 GLU A C 1
ATOM 1667 O O . GLU A 1 198 ? 22.828 -3.011 -6.588 1.00 77.69 198 GLU A O 1
ATOM 1672 N N . ILE A 1 199 ? 21.116 -4.049 -5.562 1.00 79.75 199 ILE A N 1
ATOM 1673 C CA . ILE A 1 199 ? 20.047 -3.572 -6.434 1.00 79.75 199 ILE A CA 1
ATOM 1674 C C . ILE A 1 199 ? 19.306 -2.439 -5.722 1.00 79.75 199 ILE A C 1
ATOM 1676 O O . ILE A 1 199 ? 18.968 -2.513 -4.546 1.00 79.75 199 ILE A O 1
ATOM 1680 N N . LYS A 1 200 ? 19.065 -1.350 -6.452 1.00 76.25 200 LYS A N 1
ATOM 1681 C CA . LYS A 1 200 ? 18.240 -0.240 -5.976 1.00 76.25 200 LYS A CA 1
ATOM 1682 C C . LYS A 1 200 ? 16.777 -0.641 -6.142 1.00 76.25 200 LYS A C 1
ATOM 1684 O O . LYS A 1 200 ? 16.261 -0.631 -7.258 1.00 76.25 200 LYS A O 1
ATOM 1689 N N . GLY A 1 201 ? 16.143 -0.963 -5.023 1.00 73.12 201 GLY A N 1
ATOM 1690 C CA . GLY A 1 201 ? 14.787 -1.497 -4.961 1.00 73.12 201 GLY A CA 1
ATOM 1691 C C . GLY A 1 201 ? 14.767 -2.934 -4.451 1.00 73.12 201 GLY A C 1
ATOM 1692 O O . GLY A 1 201 ? 15.800 -3.595 -4.377 1.00 73.12 201 GLY A O 1
ATOM 1693 N N . GLU A 1 202 ? 13.581 -3.410 -4.105 1.00 76.06 202 GLU A N 1
ATOM 1694 C CA . GLU A 1 202 ? 13.362 -4.761 -3.605 1.00 76.06 202 GLU A CA 1
ATOM 1695 C C . GLU A 1 202 ? 12.997 -5.702 -4.756 1.00 76.06 202 GLU A C 1
ATOM 1697 O O . GLU A 1 202 ? 12.178 -5.375 -5.621 1.00 76.06 202 GLU A O 1
ATOM 1702 N N . LEU A 1 203 ? 13.635 -6.874 -4.787 1.00 74.00 203 LEU A N 1
ATOM 1703 C CA . LEU A 1 203 ? 13.282 -7.941 -5.716 1.00 74.00 203 LEU A CA 1
ATOM 1704 C C . LEU A 1 203 ? 12.281 -8.885 -5.063 1.00 74.00 203 LEU A C 1
ATOM 1706 O O . LEU A 1 203 ? 12.627 -9.599 -4.118 1.00 74.00 203 LEU A O 1
ATOM 1710 N N . ASP A 1 204 ? 11.096 -8.963 -5.657 1.00 65.69 204 ASP A N 1
ATOM 1711 C CA . ASP A 1 204 ? 10.065 -9.911 -5.250 1.00 65.69 204 ASP A CA 1
ATOM 1712 C C . ASP A 1 204 ? 9.840 -11.001 -6.299 1.00 65.69 204 ASP A C 1
ATOM 1714 O O . ASP A 1 204 ? 9.867 -10.781 -7.517 1.00 65.69 204 ASP A O 1
ATOM 1718 N N . ASP A 1 205 ? 9.612 -12.208 -5.785 1.00 56.91 205 ASP A N 1
ATOM 1719 C CA . ASP A 1 205 ? 9.200 -13.374 -6.550 1.00 56.91 205 ASP A CA 1
ATOM 1720 C C . ASP A 1 205 ? 7.687 -13.355 -6.740 1.00 56.91 205 ASP A C 1
ATOM 1722 O O . ASP A 1 205 ? 6.931 -13.573 -5.793 1.00 56.91 205 ASP A O 1
ATOM 1726 N N . LEU A 1 206 ? 7.237 -13.195 -7.981 1.00 49.75 206 LEU A N 1
ATOM 1727 C CA . LEU A 1 206 ? 5.865 -13.532 -8.348 1.00 49.75 206 LEU A CA 1
ATOM 1728 C C . LEU A 1 206 ? 5.877 -14.942 -8.917 1.00 49.75 206 LEU A C 1
ATOM 1730 O O . LEU A 1 206 ? 5.827 -15.154 -10.129 1.00 49.75 206 LEU A O 1
ATOM 1734 N N . ALA A 1 207 ? 5.995 -15.915 -8.018 1.00 34.88 207 ALA A N 1
ATOM 1735 C CA . ALA A 1 207 ? 5.529 -17.255 -8.320 1.00 34.88 207 ALA A CA 1
ATOM 1736 C C . ALA A 1 207 ? 4.007 -17.168 -8.522 1.00 34.88 207 ALA A C 1
ATOM 1738 O O . ALA A 1 207 ? 3.258 -17.067 -7.550 1.00 34.88 207 ALA A O 1
ATOM 1739 N N . LEU A 1 208 ? 3.570 -17.125 -9.784 1.00 32.06 208 LEU A N 1
ATOM 1740 C CA . LEU A 1 208 ? 2.210 -17.512 -10.163 1.00 32.06 208 LEU A CA 1
ATOM 1741 C C . LEU A 1 208 ? 2.135 -19.037 -10.227 1.00 32.06 208 LEU A C 1
ATOM 1743 O O . LEU A 1 208 ? 3.031 -19.633 -10.868 1.00 32.06 208 LEU A O 1
#